Protein AF-K1U9D5-F1 (afdb_monomer_lite)

Organism: NCBI:txid408170

Secondary structure (DSSP, 8-state):
----SGGGSSS-----------PPPHHHHHHHHHHHHHHHHHHHHHHHHHHHHT-SS--HHHHHHHHHHHHHHHHHHHHHHHHTTS-HHHHHHTHHHHHHHS-HHHHHHHHT----HHHHHHHHHHHHHHHHHHHHHHHHHH--HHHHHHHHHHHHHHHHHHHHHHHHHHHHHTTT-TT--SHHHHHHHHHHHHTTS--SS---STTT-

Structure (mmCIF, N/CA/C/O backbone):
data_AF-K1U9D5-F1
#
_entry.id   AF-K1U9D5-F1
#
loop_
_atom_site.group_PDB
_atom_site.id
_atom_site.type_symbol
_atom_site.label_atom_id
_atom_site.label_alt_id
_atom_site.label_comp_id
_atom_site.label_asym_id
_atom_site.label_entity_id
_atom_site.label_seq_id
_atom_site.pdbx_PDB_ins_code
_atom_site.Cartn_x
_atom_site.Cartn_y
_atom_site.Cartn_z
_atom_site.occupancy
_atom_site.B_iso_or_equiv
_atom_site.auth_seq_id
_atom_site.auth_comp_id
_atom_site.auth_asym_id
_atom_site.auth_atom_id
_atom_site.pdbx_PDB_model_num
ATOM 1 N N . MET A 1 1 ? 9.292 -26.796 73.814 1.00 44.12 1 MET A N 1
ATOM 2 C CA . MET A 1 1 ? 7.839 -26.701 73.561 1.00 44.12 1 MET A CA 1
ATOM 3 C C . MET A 1 1 ? 7.437 -25.297 73.983 1.00 44.12 1 MET A C 1
ATOM 5 O O . MET A 1 1 ? 7.576 -25.001 75.151 1.00 44.12 1 MET A O 1
ATOM 9 N N . SER A 1 2 ? 7.087 -24.339 73.142 1.00 45.44 2 SER A N 1
ATOM 10 C CA . SER A 1 2 ? 6.979 -24.234 71.693 1.00 45.44 2 SER A CA 1
ATOM 11 C C . SER A 1 2 ? 7.084 -22.726 71.436 1.00 45.44 2 SER A C 1
ATOM 13 O O . SER A 1 2 ? 6.208 -22.011 71.898 1.00 45.44 2 SER A O 1
ATOM 15 N N . ALA A 1 3 ? 8.145 -22.251 70.771 1.00 46.38 3 ALA A N 1
ATOM 16 C CA . ALA A 1 3 ? 8.116 -20.937 70.133 1.00 46.38 3 ALA A CA 1
ATOM 17 C C . ALA A 1 3 ? 7.256 -21.130 68.878 1.00 46.38 3 ALA A C 1
ATOM 19 O O . ALA A 1 3 ? 7.668 -21.759 67.907 1.00 46.38 3 ALA A O 1
ATOM 20 N N . ASP A 1 4 ? 5.951 -20.967 69.022 1.00 40.47 4 ASP A N 1
ATOM 21 C CA . ASP A 1 4 ? 5.318 -19.690 68.736 1.00 40.47 4 ASP A CA 1
ATOM 22 C C . ASP A 1 4 ? 5.561 -19.330 67.276 1.00 40.47 4 ASP A C 1
ATOM 24 O O . ASP A 1 4 ? 6.608 -18.837 66.868 1.00 40.47 4 ASP A O 1
AT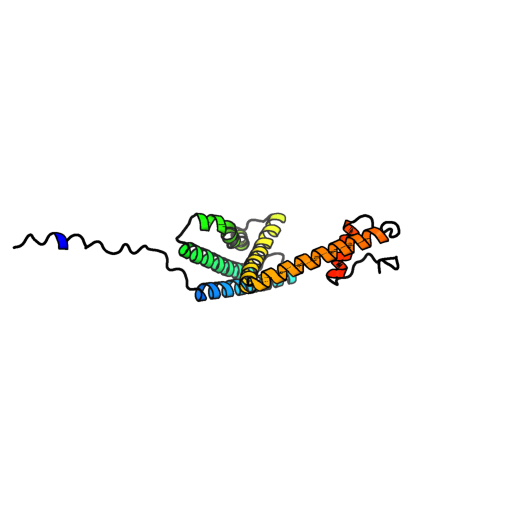OM 28 N N . SER A 1 5 ? 4.658 -19.774 66.406 1.00 48.50 5 SER A N 1
ATOM 29 C CA . SER A 1 5 ? 3.436 -19.008 66.087 1.00 48.50 5 SER A CA 1
ATOM 30 C C . SER A 1 5 ? 3.709 -17.743 65.256 1.00 48.50 5 SER A C 1
ATOM 32 O O . SER A 1 5 ? 2.815 -17.269 64.563 1.00 48.50 5 SER A O 1
ATOM 34 N N . VAL A 1 6 ? 4.967 -17.301 65.165 1.00 46.69 6 VAL A N 1
ATOM 35 C CA . VAL A 1 6 ? 5.415 -16.141 64.381 1.00 46.69 6 VAL A CA 1
ATOM 36 C C . VAL A 1 6 ? 5.656 -16.494 62.908 1.00 46.69 6 VAL A C 1
ATOM 38 O O . VAL A 1 6 ? 5.476 -15.658 62.027 1.00 46.69 6 VAL A O 1
ATOM 41 N N . SER A 1 7 ? 5.961 -17.754 62.586 1.00 41.38 7 SER A N 1
ATOM 42 C CA . SER A 1 7 ? 6.192 -18.174 61.194 1.00 41.38 7 SER A CA 1
ATOM 43 C C . SER A 1 7 ? 4.918 -18.289 60.344 1.00 41.38 7 SER A C 1
ATOM 45 O O . SER A 1 7 ? 5.009 -18.521 59.141 1.00 41.38 7 SER A O 1
ATOM 47 N N . ARG A 1 8 ? 3.726 -18.098 60.930 1.00 44.59 8 ARG A N 1
ATOM 48 C CA . ARG A 1 8 ? 2.439 -18.183 60.214 1.00 44.59 8 ARG A CA 1
ATOM 49 C C . ARG A 1 8 ? 1.866 -16.838 59.756 1.00 44.59 8 ARG A C 1
ATOM 51 O O . ARG A 1 8 ? 0.842 -16.849 59.084 1.00 44.59 8 ARG A O 1
ATOM 58 N N . PHE A 1 9 ? 2.500 -15.701 60.064 1.00 41.00 9 PHE A N 1
ATOM 59 C CA . PHE A 1 9 ? 1.889 -14.383 59.820 1.00 41.00 9 PHE A CA 1
ATOM 60 C C . PHE A 1 9 ? 2.456 -13.585 58.629 1.00 41.00 9 PHE A C 1
ATOM 62 O O . PHE A 1 9 ? 1.917 -12.538 58.296 1.00 41.00 9 PHE A O 1
ATOM 69 N N . VAL A 1 10 ? 3.497 -14.064 57.935 1.00 45.84 10 VAL A N 1
ATOM 70 C CA . VAL A 1 10 ? 4.109 -13.307 56.811 1.00 45.84 10 VAL A CA 1
ATOM 71 C C . VAL A 1 10 ? 3.871 -13.942 55.432 1.00 45.84 10 VAL A C 1
ATOM 73 O O . VAL A 1 10 ? 4.118 -13.318 54.408 1.00 45.84 10 VAL A O 1
ATOM 76 N N . ALA A 1 11 ? 3.259 -15.127 55.354 1.00 44.88 11 ALA A N 1
ATOM 77 C CA . ALA A 1 11 ? 2.842 -15.712 54.070 1.00 44.88 11 ALA A CA 1
ATOM 78 C C . ALA A 1 11 ? 1.462 -15.209 53.586 1.00 44.88 11 ALA A C 1
ATOM 80 O O . ALA A 1 11 ? 0.835 -15.817 52.723 1.00 44.88 11 ALA A O 1
ATOM 81 N N . GLY A 1 12 ? 0.988 -14.093 54.147 1.00 42.81 12 GLY A N 1
ATOM 82 C CA . GLY A 1 12 ? -0.129 -13.303 53.647 1.00 42.81 12 GLY A CA 1
ATOM 83 C C . GLY A 1 12 ? 0.384 -12.088 52.880 1.00 42.81 12 GLY A C 1
ATOM 84 O O . GLY A 1 12 ? 0.309 -10.970 53.368 1.00 42.81 12 GLY A O 1
ATOM 85 N N . SER A 1 13 ? 0.901 -12.299 51.674 1.00 41.06 13 SER A N 1
ATOM 86 C CA . SER A 1 13 ? 0.904 -11.257 50.646 1.00 41.06 13 SER A CA 1
ATOM 87 C C . SER A 1 13 ? 0.535 -11.918 49.332 1.00 41.06 13 SER A C 1
ATOM 89 O O . SER A 1 13 ? 1.368 -12.343 48.534 1.00 41.06 13 SER A O 1
ATOM 91 N N . SER A 1 14 ? -0.776 -12.135 49.234 1.00 42.12 14 SER A N 1
ATOM 92 C CA . SER A 1 14 ? -1.577 -11.988 48.027 1.00 42.12 14 SER A CA 1
ATOM 93 C C . SER A 1 14 ? -0.763 -11.720 46.770 1.00 42.12 14 SER A C 1
ATOM 95 O O . SER A 1 14 ? -0.219 -10.631 46.584 1.00 42.12 14 SER A O 1
ATOM 97 N N . ALA A 1 15 ? -0.756 -12.737 45.911 1.00 44.47 15 ALA A N 1
ATOM 98 C CA . ALA A 1 15 ? -0.606 -12.644 44.474 1.00 44.47 15 ALA A CA 1
ATOM 99 C C . ALA A 1 15 ? -0.788 -11.207 43.967 1.00 44.47 15 ALA A C 1
ATOM 101 O O . ALA A 1 15 ? -1.904 -10.699 43.859 1.00 44.47 15 ALA A O 1
ATOM 102 N N . SER A 1 16 ? 0.336 -10.576 43.630 1.00 40.09 16 SER A N 1
ATOM 103 C CA . SER A 1 16 ? 0.362 -9.538 42.615 1.00 40.09 16 SER A CA 1
ATOM 104 C C . SER A 1 16 ? -0.224 -10.178 41.360 1.00 40.09 16 SER A C 1
ATOM 106 O O . SER A 1 16 ? 0.455 -10.892 40.617 1.00 40.09 16 SER A O 1
ATOM 108 N N . ALA A 1 17 ? -1.536 -10.003 41.187 1.00 46.84 17 ALA A N 1
ATOM 109 C CA . ALA A 1 17 ? -2.197 -10.096 39.908 1.00 46.84 17 ALA A CA 1
ATOM 110 C C . ALA A 1 17 ? -1.499 -9.060 39.036 1.00 46.84 17 ALA A C 1
ATOM 112 O O . ALA A 1 17 ? -1.869 -7.889 38.990 1.00 46.84 17 ALA A O 1
ATOM 113 N N . SER A 1 18 ? -0.403 -9.495 38.423 1.00 47.00 18 SER A N 1
ATOM 114 C CA . SER A 1 18 ? 0.231 -8.790 37.337 1.00 47.00 18 SER A CA 1
ATOM 115 C C . SER A 1 18 ? -0.871 -8.582 36.310 1.00 47.00 18 SER A C 1
ATOM 117 O O . SER A 1 18 ? -1.328 -9.517 35.654 1.00 47.00 18 SER A O 1
ATOM 119 N N . GLY A 1 19 ? -1.395 -7.356 36.289 1.00 48.06 19 GLY A N 1
ATOM 120 C CA . GLY A 1 19 ? -2.464 -6.899 35.415 1.00 48.06 19 GLY A CA 1
ATOM 121 C C . GLY A 1 19 ? -1.957 -6.816 33.986 1.00 48.06 19 GLY A C 1
ATOM 122 O O . GLY A 1 19 ? -1.974 -5.754 33.373 1.00 48.06 19 GLY A O 1
ATOM 123 N N . TYR A 1 20 ? -1.447 -7.930 33.464 1.00 52.72 20 TYR A N 1
ATOM 124 C CA . TYR A 1 20 ? -1.204 -8.080 32.053 1.00 52.72 20 TYR A CA 1
ATOM 125 C C . TYR A 1 20 ? -2.577 -8.026 31.389 1.00 52.72 20 TYR A C 1
ATOM 127 O O . TYR A 1 20 ? -3.440 -8.848 31.715 1.00 52.72 20 TYR A O 1
ATOM 135 N N . PRO A 1 21 ? -2.820 -7.055 30.494 1.00 59.62 21 PRO A N 1
ATOM 136 C CA . PRO A 1 21 ? -4.070 -7.028 29.765 1.00 59.62 21 PRO A CA 1
ATOM 137 C C . PRO A 1 21 ? -4.236 -8.367 29.058 1.00 59.62 21 PRO A C 1
ATOM 139 O O . PRO A 1 21 ? -3.312 -8.870 28.411 1.00 59.62 21 PRO A O 1
ATOM 142 N N . LEU A 1 22 ? -5.414 -8.963 29.237 1.00 61.84 22 LEU A N 1
ATOM 143 C CA . LEU A 1 22 ? -5.790 -10.211 28.593 1.00 61.84 22 LEU A CA 1
ATOM 144 C C . LEU A 1 22 ? -5.575 -10.049 27.086 1.00 61.84 22 LEU A C 1
ATOM 146 O O . LEU A 1 22 ? -6.270 -9.274 26.426 1.00 61.84 22 LEU A O 1
ATOM 150 N N . ARG A 1 23 ? -4.577 -10.756 26.544 1.00 64.50 23 ARG A N 1
ATOM 151 C CA . ARG A 1 23 ? -4.309 -10.741 25.106 1.00 64.50 23 ARG A CA 1
ATOM 152 C C . ARG A 1 23 ? -5.550 -11.280 24.390 1.00 64.50 23 ARG A C 1
ATOM 154 O O . ARG A 1 23 ? -5.988 -12.385 24.718 1.00 64.50 23 ARG A O 1
ATOM 161 N N . PRO A 1 24 ? -6.117 -10.546 23.418 1.00 71.94 24 PRO A N 1
ATOM 162 C CA . PRO A 1 24 ? -7.271 -11.022 22.682 1.00 71.94 24 PRO A CA 1
ATOM 163 C C . PRO A 1 24 ? -6.942 -12.356 22.012 1.00 71.94 24 PRO A C 1
ATOM 165 O O . PRO A 1 24 ? -5.868 -12.518 21.426 1.00 71.94 24 PRO A O 1
ATOM 168 N N . GLY A 1 25 ? -7.860 -13.319 22.103 1.00 78.38 25 GLY A N 1
ATOM 169 C CA . GLY A 1 25 ? -7.650 -14.643 21.525 1.00 78.38 25 GLY A CA 1
ATOM 170 C C . GLY A 1 25 ? -7.402 -14.585 20.006 1.00 78.38 25 GLY A C 1
ATOM 171 O O . GLY A 1 25 ? -7.892 -13.676 19.329 1.00 78.38 25 GLY A O 1
ATOM 172 N N . PRO A 1 26 ? -6.700 -15.575 19.423 1.00 77.25 26 PRO A N 1
ATOM 173 C CA . PRO A 1 26 ? -6.354 -15.582 17.998 1.00 77.25 26 PRO A CA 1
ATOM 174 C C . PRO A 1 26 ? -7.583 -15.505 17.077 1.00 77.25 26 PRO A C 1
ATOM 176 O O . PRO A 1 26 ? -7.541 -14.829 16.052 1.00 77.25 26 PRO A O 1
ATOM 179 N N . ARG A 1 27 ? -8.710 -16.112 17.479 1.00 82.00 27 ARG A N 1
ATOM 180 C CA . ARG A 1 27 ? -9.990 -16.032 16.751 1.00 82.00 27 ARG A CA 1
ATOM 181 C C . ARG A 1 27 ? -10.554 -14.612 16.706 1.00 82.00 27 ARG A C 1
ATOM 183 O O . ARG A 1 27 ? -11.060 -14.179 15.680 1.00 82.00 27 ARG A O 1
ATOM 190 N N . PHE A 1 28 ? -10.433 -13.867 17.800 1.00 81.06 28 PHE A N 1
ATOM 191 C CA . PHE A 1 28 ? -10.926 -12.495 17.875 1.00 81.06 28 PHE A CA 1
ATOM 192 C C . PHE A 1 28 ? -10.112 -11.557 16.972 1.00 81.06 28 PHE A C 1
ATOM 194 O O . PHE A 1 28 ? -10.680 -10.750 16.240 1.00 81.06 28 PHE A O 1
ATOM 201 N N . LEU A 1 29 ? -8.786 -11.724 16.935 1.00 79.94 29 LEU A N 1
ATOM 202 C CA . LEU A 1 29 ? -7.920 -10.969 16.023 1.00 79.94 29 LEU A CA 1
ATOM 203 C C . LEU A 1 29 ? -8.205 -11.277 14.544 1.00 79.94 29 LEU A C 1
ATOM 205 O O . LEU A 1 29 ? -8.114 -10.374 13.711 1.00 79.94 29 LEU A O 1
ATOM 209 N N . GLN A 1 30 ? -8.568 -12.523 14.223 1.00 81.00 30 GLN A N 1
ATOM 210 C CA . GLN A 1 30 ? -9.005 -12.916 12.880 1.00 81.00 30 GLN A CA 1
ATOM 211 C C . GLN A 1 30 ? -10.335 -12.258 12.503 1.00 81.00 30 GLN A C 1
ATOM 213 O O . GLN A 1 30 ? -10.431 -11.680 11.425 1.00 81.00 30 GLN A O 1
ATOM 218 N N . ILE A 1 31 ? -11.330 -12.272 13.396 1.00 84.94 31 ILE A N 1
ATOM 219 C CA . ILE A 1 31 ? -12.637 -11.635 13.163 1.00 84.94 31 ILE A CA 1
ATOM 220 C C . ILE A 1 31 ? -12.479 -10.127 12.942 1.00 84.94 31 ILE A C 1
ATOM 222 O O . ILE A 1 31 ? -12.963 -9.606 11.940 1.00 84.94 31 ILE A O 1
ATOM 226 N N . LEU A 1 32 ? -11.744 -9.432 13.821 1.00 83.19 32 LEU A N 1
ATOM 227 C CA . LEU A 1 32 ? -11.423 -8.007 13.644 1.00 83.19 32 LEU A CA 1
ATOM 228 C C . LEU A 1 32 ? -10.730 -7.746 12.312 1.00 83.19 32 LEU A C 1
ATOM 230 O O . LEU A 1 32 ? -10.974 -6.750 11.637 1.00 83.19 32 LEU A O 1
ATOM 234 N N . GLY A 1 33 ? -9.854 -8.666 11.935 1.00 82.50 33 GLY A N 1
ATOM 235 C CA . GLY A 1 33 ? -9.260 -8.707 10.627 1.00 82.50 33 GLY A CA 1
ATOM 236 C C . GLY A 1 33 ? -10.290 -8.696 9.497 1.00 82.50 33 GLY A C 1
ATOM 237 O O . GLY A 1 33 ? -10.284 -7.776 8.682 1.00 82.50 33 GLY A O 1
ATOM 238 N N . VAL A 1 34 ? -11.139 -9.718 9.432 1.00 85.00 34 VAL A N 1
ATOM 239 C CA . VAL A 1 34 ? -12.147 -9.880 8.374 1.00 85.00 34 VAL A CA 1
ATOM 240 C C . VAL A 1 34 ? -13.059 -8.656 8.302 1.00 85.00 34 VAL A C 1
ATOM 242 O O . VAL A 1 34 ? -13.296 -8.138 7.213 1.00 85.00 34 VAL A O 1
ATOM 245 N N . ILE A 1 35 ? -13.488 -8.129 9.452 1.00 87.06 35 ILE A N 1
ATOM 246 C CA . ILE A 1 35 ? -14.303 -6.909 9.530 1.00 87.06 35 ILE A CA 1
ATOM 247 C C . ILE A 1 35 ? -13.591 -5.729 8.858 1.00 87.06 35 ILE A C 1
ATOM 249 O O . ILE A 1 35 ? -14.210 -5.012 8.078 1.00 87.06 35 ILE A O 1
ATOM 253 N N . LYS A 1 36 ? -12.288 -5.538 9.095 1.00 84.75 36 LYS A N 1
ATOM 254 C CA . LYS A 1 36 ? -11.518 -4.450 8.465 1.00 84.75 36 LYS A CA 1
ATOM 255 C C . LYS A 1 36 ? -11.394 -4.600 6.957 1.00 84.75 36 LYS A C 1
ATOM 257 O O . LYS A 1 36 ? -11.415 -3.600 6.247 1.00 84.75 36 LYS A O 1
ATOM 262 N N . VAL A 1 37 ? -11.270 -5.830 6.470 1.00 83.69 37 VAL A N 1
ATOM 263 C CA . VAL A 1 37 ? -11.208 -6.115 5.031 1.00 83.69 37 VAL A CA 1
ATOM 264 C C . VAL A 1 37 ? -12.543 -5.799 4.376 1.00 83.69 37 VAL A C 1
ATOM 266 O O . VAL A 1 37 ? -12.567 -5.090 3.376 1.00 83.69 37 VAL A O 1
ATOM 269 N N . LEU A 1 38 ? -13.648 -6.240 4.979 1.00 88.19 38 LEU A N 1
ATOM 270 C CA . LEU A 1 38 ? -14.994 -5.916 4.507 1.00 88.19 38 LEU A CA 1
ATOM 271 C C . LEU A 1 38 ? -15.254 -4.407 4.545 1.00 88.19 38 LEU A C 1
ATOM 273 O O . LEU A 1 38 ? -15.763 -3.854 3.577 1.00 88.19 38 LEU A O 1
ATOM 277 N N . ALA A 1 39 ? -14.844 -3.727 5.616 1.00 85.62 39 ALA A N 1
ATOM 278 C CA . ALA A 1 39 ? -14.967 -2.279 5.743 1.00 85.62 39 ALA A CA 1
ATOM 279 C C . ALA A 1 39 ? -14.122 -1.527 4.695 1.00 85.62 39 ALA A C 1
ATOM 281 O O . ALA A 1 39 ? -14.586 -0.546 4.117 1.00 85.62 39 ALA A O 1
ATOM 282 N N . GLY A 1 40 ? -12.903 -1.999 4.414 1.00 84.06 40 GLY A N 1
ATOM 283 C CA . GLY A 1 40 ? -12.041 -1.459 3.361 1.00 84.06 40 GLY A CA 1
ATOM 284 C C . GLY A 1 40 ? -12.602 -1.689 1.956 1.00 84.06 40 GLY A C 1
ATOM 285 O O . GLY A 1 40 ? -12.588 -0.772 1.140 1.00 84.06 40 GLY A O 1
ATOM 286 N N . LEU A 1 41 ? -13.150 -2.877 1.689 1.00 85.88 41 LEU A N 1
ATOM 287 C CA . LEU A 1 41 ? -13.798 -3.212 0.420 1.00 85.88 41 LEU A CA 1
ATOM 288 C C . LEU A 1 41 ? -15.057 -2.371 0.194 1.00 85.88 41 LEU A C 1
ATOM 290 O O . LEU A 1 41 ? -15.237 -1.814 -0.883 1.00 85.88 41 LEU A O 1
ATOM 294 N N . LEU A 1 42 ? -15.901 -2.238 1.217 1.00 87.12 42 LEU A N 1
ATOM 295 C CA . LEU A 1 42 ? -17.109 -1.419 1.166 1.00 87.12 42 LEU A CA 1
ATOM 296 C C . LEU A 1 42 ? -16.768 0.048 0.882 1.00 87.12 42 LEU A C 1
ATOM 298 O O . LEU A 1 42 ? -17.420 0.683 0.058 1.00 87.12 42 LEU A O 1
ATOM 302 N N . LEU A 1 43 ? -15.703 0.565 1.500 1.00 83.00 43 LEU A N 1
ATOM 303 C CA . LEU A 1 43 ? -15.199 1.906 1.216 1.00 83.00 43 LEU A CA 1
ATOM 304 C C . LEU A 1 43 ? -14.684 2.032 -0.226 1.00 83.00 43 LEU A C 1
ATOM 306 O O . LEU A 1 43 ? -14.936 3.049 -0.868 1.00 83.00 43 LEU A O 1
ATOM 310 N N . LEU A 1 44 ? -14.001 1.007 -0.747 1.00 83.12 44 LEU A N 1
ATOM 311 C CA . LEU A 1 44 ? -13.506 0.982 -2.126 1.00 83.12 44 LEU A CA 1
ATOM 312 C C . LEU A 1 44 ? -14.657 0.985 -3.143 1.00 83.12 44 LEU A C 1
ATOM 314 O O . LEU A 1 44 ? -14.600 1.699 -4.141 1.00 83.12 44 LEU A O 1
ATOM 318 N N . VAL A 1 45 ? -15.732 0.242 -2.882 1.00 84.56 45 VAL A N 1
ATOM 319 C CA . VAL A 1 45 ? -16.939 0.274 -3.722 1.00 84.56 45 VAL A CA 1
ATOM 320 C C . VAL A 1 45 ? -17.600 1.651 -3.659 1.00 84.56 45 VAL A C 1
ATOM 322 O O . VAL A 1 45 ? -17.943 2.210 -4.697 1.00 84.56 45 VAL A O 1
ATOM 325 N N . ALA A 1 46 ? -17.714 2.229 -2.461 1.00 81.88 46 ALA A N 1
ATOM 326 C CA . ALA A 1 46 ? -18.322 3.540 -2.268 1.00 81.88 46 ALA A CA 1
ATOM 327 C C . ALA A 1 46 ? -17.549 4.655 -2.996 1.00 81.88 46 ALA A C 1
ATOM 329 O O . ALA A 1 46 ? -18.161 5.453 -3.698 1.00 81.88 46 ALA A O 1
ATOM 330 N N . ILE A 1 47 ? -16.211 4.684 -2.904 1.00 78.62 47 ILE A N 1
ATOM 331 C CA . ILE A 1 47 ? -15.399 5.670 -3.641 1.00 78.62 47 ILE A CA 1
ATOM 332 C C . ILE A 1 47 ? -15.452 5.432 -5.155 1.00 78.62 47 ILE A C 1
ATOM 334 O O . ILE A 1 47 ? -15.500 6.394 -5.914 1.00 78.62 47 ILE A O 1
ATOM 338 N N . SER A 1 48 ? -15.497 4.171 -5.601 1.00 81.50 48 SER A N 1
ATOM 339 C CA . SER A 1 48 ? -15.627 3.849 -7.030 1.00 81.50 48 SER A CA 1
ATOM 340 C C . SER A 1 48 ? -16.943 4.383 -7.596 1.00 81.50 48 SER A C 1
ATOM 342 O O . SER A 1 48 ? -16.949 4.972 -8.673 1.00 81.50 48 SER A O 1
ATOM 344 N N . TRP A 1 49 ? -18.043 4.231 -6.850 1.00 82.38 49 TRP A N 1
ATOM 345 C CA . TRP A 1 49 ? -19.348 4.766 -7.233 1.00 82.38 49 TRP A CA 1
ATOM 346 C C . TRP A 1 49 ? -19.334 6.294 -7.340 1.00 82.38 49 TRP A C 1
ATOM 348 O O . TRP A 1 49 ? -19.785 6.831 -8.345 1.00 82.38 49 TRP A O 1
ATOM 358 N N . GLU A 1 50 ? -18.769 6.993 -6.352 1.00 78.38 50 GLU A N 1
ATOM 359 C CA . GLU A 1 50 ? -18.677 8.461 -6.358 1.00 78.38 50 GLU A CA 1
ATOM 360 C C . GLU A 1 50 ? -17.853 8.995 -7.537 1.00 78.38 50 GLU A C 1
ATOM 362 O O . GLU A 1 50 ? -18.266 9.945 -8.202 1.00 78.38 50 GLU A O 1
ATOM 367 N N . VAL A 1 51 ? -16.708 8.366 -7.828 1.00 76.00 51 VAL A N 1
ATOM 368 C CA . VAL A 1 51 ? -15.835 8.770 -8.942 1.00 76.00 51 VAL A CA 1
ATOM 369 C C . VAL A 1 51 ? -16.529 8.568 -10.292 1.00 76.00 51 VAL A C 1
ATOM 371 O O . VAL A 1 51 ? -16.432 9.433 -11.158 1.00 76.00 51 VAL A O 1
ATOM 374 N N . ILE A 1 52 ? -17.250 7.457 -10.474 1.00 78.19 52 ILE A N 1
ATOM 375 C CA . ILE A 1 52 ? -17.968 7.158 -11.725 1.00 78.19 52 ILE A CA 1
ATOM 376 C C . ILE A 1 52 ? -19.217 8.040 -11.877 1.00 78.19 52 ILE A C 1
ATOM 378 O O . ILE A 1 52 ? -19.539 8.458 -12.987 1.00 78.19 52 ILE A O 1
ATOM 382 N N . ALA A 1 53 ? -19.908 8.352 -10.779 1.00 74.75 53 ALA A N 1
ATOM 383 C CA . ALA A 1 53 ? -21.112 9.182 -10.780 1.00 74.75 53 ALA A CA 1
ATOM 384 C C . ALA A 1 53 ? -20.835 10.685 -11.002 1.00 74.75 53 ALA A C 1
ATOM 386 O O . ALA A 1 53 ? -21.779 11.448 -11.191 1.00 74.75 53 ALA A O 1
ATOM 387 N N . GLY A 1 54 ? -19.566 11.117 -11.010 1.00 60.44 54 GLY A N 1
ATOM 388 C CA . GLY A 1 54 ? -19.161 12.457 -11.452 1.00 60.44 54 GLY A CA 1
ATOM 389 C C . GLY A 1 54 ? -19.551 13.607 -10.515 1.00 60.44 54 GLY A C 1
ATOM 390 O O . GLY A 1 54 ? -19.663 14.747 -10.962 1.00 60.44 54 GLY A O 1
ATOM 391 N N . GLY A 1 55 ? -19.781 13.338 -9.227 1.00 58.28 55 GLY A N 1
ATOM 392 C CA . GLY A 1 55 ? -20.151 14.375 -8.261 1.00 58.28 55 GLY A CA 1
ATOM 393 C C . GLY A 1 55 ? -18.979 15.299 -7.909 1.00 58.28 55 GLY A C 1
ATOM 394 O O . GLY A 1 55 ? -17.954 14.839 -7.415 1.00 58.28 55 GLY A O 1
ATOM 395 N N . GLU A 1 56 ? -19.137 16.618 -8.085 1.00 56.38 56 GLU A N 1
ATOM 396 C CA .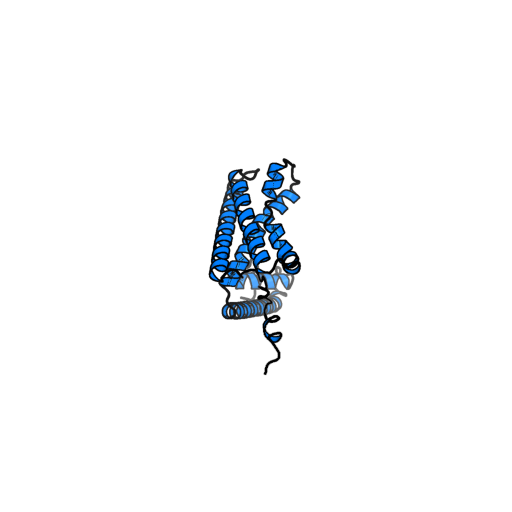 GLU A 1 56 ? -18.143 17.615 -7.635 1.00 56.38 56 GLU A CA 1
ATOM 397 C C . GLU A 1 56 ? -18.047 17.736 -6.099 1.00 56.38 56 GLU A C 1
ATOM 399 O O . GLU A 1 56 ? -17.124 18.359 -5.576 1.00 56.38 56 GLU A O 1
ATOM 404 N N . HIS A 1 57 ? -18.988 17.143 -5.359 1.00 60.41 57 HIS A N 1
ATOM 405 C CA . HIS A 1 57 ? -18.986 17.070 -3.899 1.00 60.41 57 HIS A CA 1
ATOM 406 C C . HIS A 1 57 ? -19.260 15.637 -3.448 1.00 60.41 57 HIS A C 1
ATOM 408 O O . HIS A 1 57 ? -20.236 15.031 -3.885 1.00 60.41 57 HIS A O 1
ATOM 414 N N . PHE A 1 58 ? -18.429 15.135 -2.528 1.00 65.62 58 PHE A N 1
ATOM 415 C CA . PHE A 1 58 ? -18.629 13.835 -1.888 1.00 65.62 58 PHE A CA 1
ATOM 416 C C . PHE A 1 58 ? -20.040 13.739 -1.304 1.00 65.62 58 PHE A C 1
ATOM 418 O O . PHE A 1 58 ? -20.448 14.584 -0.496 1.00 65.62 58 PHE A O 1
ATOM 425 N N . SER A 1 59 ? -20.787 12.709 -1.694 1.00 70.69 59 SER A N 1
ATOM 426 C CA . SER A 1 59 ? -22.164 12.552 -1.249 1.00 70.69 59 SER A CA 1
ATOM 427 C C . SER A 1 59 ? -22.258 12.347 0.274 1.00 70.69 59 SER A C 1
ATOM 429 O O . SER A 1 59 ? -21.394 11.746 0.924 1.00 70.69 59 SER A O 1
ATOM 431 N N . A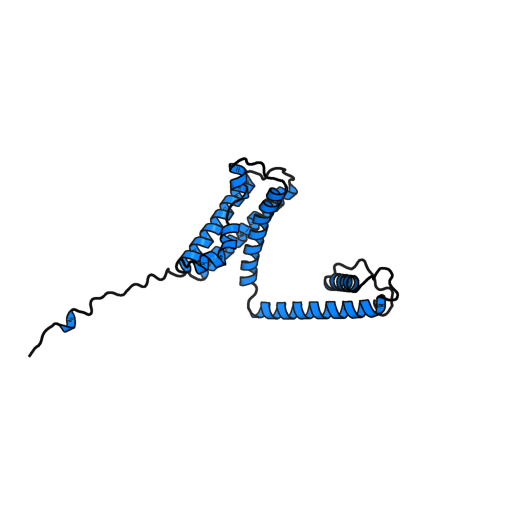RG A 1 60 ? -23.347 12.838 0.884 1.00 74.25 60 ARG A N 1
ATOM 432 C CA . ARG A 1 60 ? -23.641 12.605 2.311 1.00 74.25 60 ARG A CA 1
ATOM 433 C C . ARG A 1 60 ? -23.616 11.120 2.723 1.00 74.25 60 ARG A C 1
ATOM 435 O O . ARG A 1 60 ? -23.067 10.849 3.794 1.00 74.25 60 ARG A O 1
ATOM 442 N N . PRO A 1 61 ? -24.162 10.156 1.947 1.00 76.25 61 PRO A N 1
ATOM 443 C CA . PRO A 1 61 ? -24.066 8.746 2.320 1.00 76.25 61 PRO A CA 1
ATOM 444 C C . PRO A 1 61 ? -22.624 8.227 2.279 1.00 76.25 61 PRO A C 1
ATOM 446 O O . PRO A 1 61 ? -22.240 7.471 3.171 1.00 76.25 61 PRO A O 1
ATOM 449 N N . TYR A 1 62 ? -21.802 8.671 1.324 1.00 78.81 62 TYR A N 1
ATOM 450 C CA . TYR A 1 62 ? -20.383 8.313 1.277 1.00 78.81 62 TYR A CA 1
ATOM 451 C C . TYR A 1 62 ? -19.630 8.792 2.528 1.00 78.81 62 TYR A C 1
ATOM 453 O O . TYR A 1 62 ? -18.931 8.006 3.169 1.00 78.81 62 TYR A O 1
ATOM 461 N N . LEU A 1 63 ? -19.824 10.052 2.933 1.00 82.62 63 LEU A N 1
ATOM 462 C CA . LEU A 1 63 ? -19.198 10.611 4.139 1.00 82.62 63 LEU A CA 1
ATOM 463 C C . LEU A 1 63 ? -19.625 9.860 5.412 1.00 82.62 63 LEU A C 1
ATOM 465 O O . LEU A 1 63 ? -18.783 9.558 6.260 1.00 82.62 63 LEU A O 1
ATOM 469 N N . ALA A 1 64 ? -20.906 9.488 5.517 1.00 83.88 64 ALA A N 1
ATOM 470 C CA . ALA A 1 64 ? -21.424 8.704 6.638 1.00 83.88 64 ALA A CA 1
ATOM 471 C C . ALA A 1 64 ? -20.793 7.303 6.704 1.00 83.88 64 ALA A C 1
ATOM 473 O O . ALA A 1 64 ? -20.311 6.883 7.758 1.00 83.88 64 ALA A O 1
ATOM 474 N N . VAL A 1 65 ? -20.728 6.601 5.569 1.00 83.06 65 VAL A N 1
ATOM 475 C CA . VAL A 1 65 ? -20.052 5.302 5.455 1.00 83.06 65 VAL A CA 1
ATOM 476 C C . VAL A 1 65 ? -18.578 5.428 5.834 1.00 83.06 65 VAL A C 1
ATOM 478 O O . VAL A 1 65 ? -18.074 4.648 6.646 1.00 83.06 65 VAL A O 1
ATOM 481 N N . GLN A 1 66 ? -17.886 6.437 5.302 1.00 86.06 66 GLN A N 1
ATOM 482 C CA . GLN A 1 66 ? -16.484 6.682 5.605 1.00 86.06 66 GLN A CA 1
ATOM 483 C C . GLN A 1 66 ? -16.277 6.914 7.103 1.00 86.06 66 GLN A C 1
ATOM 485 O O . GLN A 1 66 ? -15.343 6.347 7.669 1.00 86.06 66 GLN A O 1
ATOM 490 N N . PHE A 1 67 ? -17.131 7.704 7.754 1.00 86.56 67 PHE A N 1
ATOM 491 C CA . PHE A 1 67 ? -17.065 7.965 9.191 1.00 86.56 67 PHE A CA 1
ATOM 492 C C . PHE A 1 67 ? -17.224 6.684 10.022 1.00 86.56 67 PHE A C 1
ATOM 494 O O . PHE A 1 67 ? -16.407 6.426 10.907 1.00 86.56 67 PHE A O 1
ATOM 501 N N . VAL A 1 68 ? -18.202 5.832 9.694 1.00 87.62 68 VAL A N 1
ATOM 502 C CA . VAL A 1 68 ? -18.403 4.542 10.380 1.00 87.62 68 VAL A CA 1
ATOM 503 C C . VAL A 1 68 ? -17.189 3.629 10.202 1.00 87.62 68 VAL A C 1
ATOM 505 O O . VAL A 1 68 ? -16.689 3.064 11.174 1.00 87.62 68 VAL A O 1
ATOM 508 N N . VAL A 1 69 ? -16.651 3.527 8.984 1.00 87.25 69 VAL A N 1
ATOM 509 C CA . VAL A 1 69 ? -15.438 2.738 8.716 1.00 87.25 69 VAL A CA 1
ATOM 510 C C . VAL A 1 69 ? -14.237 3.293 9.487 1.00 87.25 69 VAL A C 1
ATOM 512 O O . VAL A 1 69 ? -13.482 2.521 10.072 1.00 87.25 69 VAL A O 1
ATOM 515 N N . CYS A 1 70 ? -14.059 4.617 9.539 1.00 89.12 70 CYS A N 1
ATOM 516 C CA . CYS A 1 70 ? -13.014 5.255 10.350 1.00 89.12 70 CYS A CA 1
ATOM 517 C C . CYS A 1 70 ? -13.104 4.832 11.817 1.00 89.12 70 CYS A C 1
ATOM 519 O O . CYS A 1 70 ? -12.103 4.415 12.399 1.00 89.12 70 CYS A O 1
ATOM 521 N N . LEU A 1 71 ? -14.309 4.895 12.389 1.00 89.12 71 LEU A N 1
ATOM 522 C CA . LEU A 1 71 ? -14.556 4.530 13.778 1.00 89.12 71 LEU A CA 1
ATOM 523 C C . LEU A 1 71 ? -14.197 3.063 14.046 1.00 89.12 71 LEU A C 1
ATOM 525 O O . LEU A 1 71 ? -13.533 2.776 15.036 1.00 89.12 71 LEU A O 1
ATOM 529 N N . LEU A 1 72 ? -14.538 2.144 13.135 1.00 87.62 72 LEU A N 1
ATOM 530 C CA . LEU A 1 72 ? -14.154 0.731 13.249 1.00 87.62 72 LEU A CA 1
ATOM 531 C C . LEU A 1 72 ? -12.629 0.533 13.278 1.00 87.62 72 LEU A C 1
ATOM 533 O O . LEU A 1 72 ? -12.120 -0.220 14.110 1.00 87.62 72 LEU A O 1
ATOM 537 N N . PHE A 1 73 ? -11.887 1.218 12.400 1.00 87.56 73 PHE A N 1
ATOM 538 C CA . PHE A 1 73 ? -10.418 1.159 12.382 1.00 87.56 73 PHE A CA 1
ATOM 539 C C . PHE A 1 73 ? -9.807 1.756 13.655 1.00 87.56 73 PHE A C 1
ATOM 541 O O . PHE A 1 73 ? -8.856 1.194 14.203 1.00 87.56 73 PHE A O 1
ATOM 548 N N . LEU A 1 74 ? -10.374 2.859 14.144 1.00 88.81 74 LEU A N 1
ATOM 549 C CA . LEU A 1 74 ? -9.957 3.514 15.377 1.00 88.81 74 LEU A CA 1
ATOM 550 C C . LEU A 1 74 ? -10.193 2.606 16.599 1.00 88.81 74 LEU A C 1
ATOM 552 O O . LEU A 1 74 ? -9.296 2.430 17.422 1.00 88.81 74 LEU A O 1
ATOM 556 N N . CYS A 1 75 ? -11.357 1.958 16.693 1.00 88.50 75 CYS A N 1
ATOM 557 C CA . CY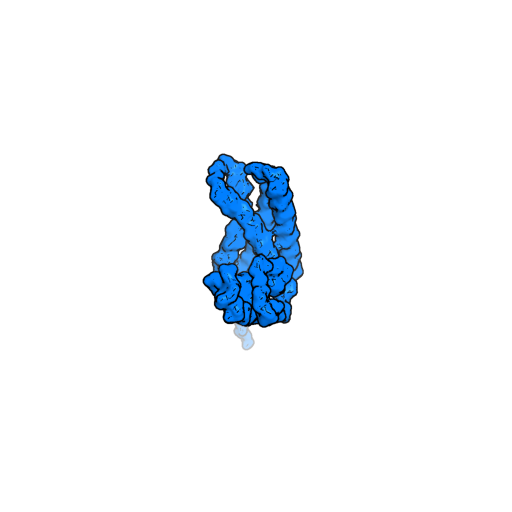S A 1 75 ? -11.646 0.980 17.740 1.00 88.50 75 CYS A CA 1
ATOM 558 C C . CYS A 1 75 ? -10.663 -0.202 17.706 1.00 88.50 75 CYS A C 1
ATOM 560 O O . CYS A 1 75 ? -10.142 -0.586 18.752 1.00 88.50 75 CYS A O 1
ATOM 562 N N . ASP A 1 76 ? -10.346 -0.749 16.526 1.00 86.00 76 ASP A N 1
ATOM 563 C CA . ASP A 1 76 ? -9.335 -1.813 16.395 1.00 86.00 76 ASP A CA 1
ATOM 564 C C . ASP A 1 76 ? -7.942 -1.352 16.857 1.00 86.00 76 ASP A C 1
ATOM 566 O O . ASP A 1 76 ? -7.239 -2.127 17.510 1.00 86.00 76 ASP A O 1
ATOM 570 N N . PHE A 1 77 ? -7.554 -0.097 16.592 1.00 86.69 77 PHE A N 1
ATOM 571 C CA . PHE A 1 77 ? -6.304 0.464 17.110 1.00 86.69 77 PHE A CA 1
ATOM 572 C C . PHE A 1 77 ? -6.274 0.446 18.640 1.00 86.69 77 PHE A C 1
ATOM 574 O O . PHE A 1 77 ? -5.316 -0.065 19.221 1.00 86.69 77 PHE A O 1
ATOM 581 N N . PHE A 1 78 ? -7.326 0.945 19.296 1.00 88.19 78 PHE A N 1
ATOM 582 C CA . PHE A 1 78 ? -7.399 0.981 20.759 1.00 88.19 78 PHE A CA 1
ATOM 583 C C . PHE A 1 78 ? -7.415 -0.416 21.379 1.00 88.19 78 PHE A C 1
ATOM 585 O O . PHE A 1 78 ? -6.714 -0.658 22.359 1.00 88.19 78 PHE A O 1
ATOM 592 N N . VAL A 1 79 ? -8.138 -1.363 20.777 1.00 86.44 79 VAL A N 1
ATOM 593 C CA . VAL A 1 79 ? -8.156 -2.763 21.224 1.00 86.44 79 VAL A CA 1
ATOM 594 C C . VAL A 1 79 ? -6.760 -3.386 21.145 1.00 86.44 79 VAL A C 1
ATOM 596 O O . VAL A 1 79 ? -6.319 -4.050 22.084 1.00 86.44 79 VAL A O 1
ATOM 599 N N . ARG A 1 80 ? -6.026 -3.148 20.051 1.00 83.44 80 ARG A N 1
ATOM 600 C CA . ARG A 1 80 ? -4.649 -3.643 19.888 1.00 83.44 80 ARG A CA 1
ATOM 601 C C . ARG A 1 80 ? -3.660 -2.939 20.811 1.00 83.44 80 ARG A C 1
ATOM 603 O O . ARG A 1 80 ? -2.733 -3.581 21.292 1.00 83.44 80 ARG A O 1
ATOM 610 N N . TRP A 1 81 ? -3.860 -1.652 21.074 1.00 85.88 81 TRP A N 1
ATOM 611 C CA . TRP A 1 81 ? -3.010 -0.890 21.981 1.00 85.88 81 TRP A CA 1
ATOM 612 C C . TRP A 1 81 ? -3.193 -1.330 23.438 1.00 85.88 81 TRP A C 1
ATOM 614 O O . TRP A 1 81 ? -2.206 -1.548 24.143 1.00 85.88 81 TRP A O 1
ATOM 624 N N . GLY A 1 82 ? -4.438 -1.566 23.860 1.00 84.56 82 GLY A N 1
ATOM 625 C CA . GLY A 1 82 ? -4.750 -2.146 25.164 1.00 84.56 82 GLY A CA 1
ATOM 626 C C . GLY A 1 82 ? -4.173 -3.554 25.322 1.00 84.56 82 GLY A C 1
ATOM 627 O O . GLY A 1 82 ? -3.581 -3.859 26.352 1.00 84.56 82 GLY A O 1
ATOM 628 N N . ALA A 1 83 ? -4.244 -4.386 24.278 1.00 82.44 83 ALA A N 1
ATOM 629 C CA . ALA A 1 83 ? -3.649 -5.726 24.268 1.00 82.44 83 ALA A CA 1
ATOM 630 C C . ALA A 1 83 ? -2.114 -5.739 24.421 1.00 82.44 83 ALA A C 1
ATOM 632 O O . ALA A 1 83 ? -1.555 -6.726 24.900 1.00 82.44 83 ALA A O 1
ATOM 633 N N . ASP A 1 84 ? -1.434 -4.665 24.008 1.00 81.62 84 ASP A N 1
ATOM 634 C CA . ASP A 1 84 ? 0.021 -4.501 24.125 1.00 81.62 84 ASP A CA 1
ATOM 635 C C . ASP A 1 84 ? 0.452 -3.866 25.463 1.00 81.62 84 ASP A C 1
ATOM 637 O O . ASP A 1 84 ? 1.636 -3.617 25.675 1.00 81.62 84 ASP A O 1
ATOM 641 N N . GLY A 1 85 ? -0.480 -3.593 26.384 1.00 81.62 85 GLY A N 1
ATOM 642 C CA . GLY A 1 85 ? -0.142 -2.973 27.670 1.00 81.62 85 GLY A CA 1
ATOM 643 C C . GLY A 1 85 ? 0.009 -1.461 27.616 1.00 81.62 85 GLY A C 1
ATOM 644 O O . GLY A 1 85 ? 0.792 -0.917 28.387 1.00 81.62 85 GLY A O 1
ATOM 645 N N . TRP A 1 86 ? -0.713 -0.780 26.717 1.00 80.94 86 TRP A N 1
ATOM 646 C CA . TRP A 1 86 ? -0.695 0.686 26.600 1.00 80.94 86 TRP A CA 1
ATOM 647 C C . TRP A 1 86 ? 0.706 1.259 26.348 1.00 80.94 86 TRP A C 1
ATOM 649 O O . TRP A 1 86 ? 1.025 2.384 26.730 1.00 80.94 86 TRP A O 1
ATOM 659 N N . SER A 1 87 ? 1.569 0.488 25.682 1.00 85.00 87 SER A N 1
ATOM 660 C CA . SER A 1 87 ? 2.954 0.890 25.478 1.00 85.00 87 SER A CA 1
ATOM 661 C C . SER A 1 87 ? 3.040 2.112 24.553 1.00 85.00 87 SER A C 1
ATOM 663 O O . SER A 1 87 ? 2.437 2.160 23.475 1.00 85.00 87 SER A O 1
ATOM 665 N N . LEU A 1 88 ? 3.825 3.119 24.946 1.00 86.00 88 LEU A N 1
ATOM 666 C CA . LEU A 1 88 ? 4.067 4.296 24.102 1.00 86.00 88 LEU A CA 1
ATOM 667 C C . LEU A 1 88 ? 4.806 3.907 22.809 1.00 86.00 88 LEU A C 1
ATOM 669 O O . LEU A 1 88 ? 4.614 4.502 21.753 1.00 86.00 88 LEU A O 1
ATOM 673 N N . ARG A 1 89 ? 5.619 2.845 22.872 1.00 85.31 89 ARG A N 1
ATOM 674 C CA . ARG A 1 89 ? 6.317 2.269 21.717 1.00 85.31 89 ARG A CA 1
ATOM 675 C C . ARG A 1 89 ? 5.337 1.750 20.662 1.00 85.31 89 ARG A C 1
ATOM 677 O O . ARG A 1 89 ? 5.570 1.952 19.470 1.00 85.31 89 ARG A O 1
ATOM 684 N N . PHE A 1 90 ? 4.245 1.109 21.080 1.00 86.25 90 PHE A N 1
ATOM 685 C CA . PHE A 1 90 ? 3.189 0.675 20.168 1.00 86.25 90 PHE A CA 1
ATOM 686 C C . PHE A 1 90 ? 2.502 1.861 19.501 1.00 86.25 90 PHE A C 1
ATOM 688 O O . PHE A 1 90 ? 2.267 1.814 18.294 1.00 86.25 90 PHE A O 1
ATOM 695 N N . PHE A 1 91 ? 2.230 2.926 20.257 1.00 88.69 91 PHE A N 1
ATOM 696 C CA . PHE A 1 91 ? 1.606 4.136 19.730 1.00 88.69 91 PHE A CA 1
ATOM 697 C C . PHE A 1 91 ? 2.435 4.758 18.597 1.00 88.69 91 PHE A C 1
ATOM 699 O O . PHE A 1 91 ? 1.931 4.912 17.488 1.00 88.69 91 PHE A O 1
ATOM 706 N N . TRP A 1 92 ? 3.729 5.013 18.823 1.00 88.06 92 TRP A N 1
ATOM 707 C CA . TRP A 1 92 ? 4.612 5.604 17.807 1.00 88.06 92 TRP A CA 1
ATOM 708 C C . TRP A 1 92 ? 4.806 4.708 16.581 1.00 88.06 92 TRP A C 1
ATOM 710 O O . TRP A 1 92 ? 4.806 5.196 15.453 1.00 88.06 92 TRP A O 1
ATOM 720 N N . ARG A 1 93 ? 4.904 3.387 16.771 1.00 85.62 93 ARG A N 1
ATOM 721 C CA . ARG A 1 93 ? 5.030 2.440 15.652 1.00 85.62 93 ARG A CA 1
ATOM 722 C C . ARG A 1 93 ? 3.775 2.388 14.778 1.00 85.62 93 ARG A C 1
ATOM 724 O O . ARG A 1 93 ? 3.879 2.162 13.578 1.00 85.62 93 ARG A O 1
ATOM 731 N N . ASN A 1 94 ? 2.599 2.583 15.372 1.00 86.44 94 ASN A N 1
ATOM 732 C CA . ASN A 1 94 ? 1.313 2.518 14.680 1.00 86.44 94 ASN A CA 1
ATOM 733 C C . ASN A 1 94 ? 0.703 3.912 14.431 1.00 86.44 94 ASN A C 1
ATOM 735 O O . ASN A 1 94 ? -0.474 4.009 14.084 1.00 86.44 94 ASN A O 1
ATOM 739 N N . LEU A 1 95 ? 1.492 4.985 14.560 1.00 87.19 95 LEU A N 1
ATOM 740 C CA . LEU A 1 95 ? 1.027 6.364 14.389 1.00 87.19 95 LEU A CA 1
ATOM 741 C C . LEU A 1 95 ? 0.413 6.594 13.002 1.00 87.19 95 LEU A C 1
ATOM 743 O O . LEU A 1 95 ? -0.635 7.220 12.891 1.00 87.19 95 LEU A O 1
ATOM 747 N N . PHE A 1 96 ? 1.007 6.022 11.951 1.00 86.38 96 PHE A N 1
ATOM 748 C CA . PHE A 1 96 ? 0.453 6.085 10.595 1.00 86.38 96 PHE A CA 1
ATOM 749 C C . PHE A 1 96 ? -0.931 5.434 10.488 1.00 86.38 96 PHE A C 1
ATOM 751 O O . PHE A 1 96 ? -1.799 5.957 9.796 1.00 86.38 96 PHE A O 1
ATOM 758 N N . TYR A 1 97 ? -1.163 4.321 11.189 1.00 85.94 97 TYR A N 1
ATOM 759 C CA . TYR A 1 97 ? -2.469 3.658 11.209 1.00 85.94 97 TYR A CA 1
ATOM 760 C C . TYR A 1 97 ? -3.514 4.518 11.922 1.00 85.94 97 TYR A C 1
ATOM 762 O O . TYR A 1 97 ? -4.633 4.662 11.433 1.00 85.94 97 TYR A O 1
ATOM 770 N N . LEU A 1 98 ? -3.132 5.132 13.046 1.00 88.19 98 LEU A N 1
ATOM 771 C CA . LEU A 1 98 ? -3.984 6.071 13.767 1.00 88.19 98 LEU A CA 1
ATOM 772 C C . LEU A 1 98 ? -4.346 7.266 12.879 1.00 88.19 98 LEU A C 1
ATOM 774 O O . LEU A 1 98 ? -5.524 7.577 12.734 1.00 88.19 98 LEU A O 1
ATOM 778 N N . LEU A 1 99 ? -3.355 7.872 12.222 1.00 87.75 99 LEU A N 1
ATOM 779 C CA . LEU A 1 99 ? -3.550 8.997 11.309 1.00 87.75 99 LEU A CA 1
ATOM 780 C C . LEU A 1 99 ? -4.509 8.616 10.172 1.00 87.75 99 LEU A C 1
ATOM 782 O O . LEU A 1 99 ? -5.499 9.295 9.928 1.00 87.75 99 LEU A O 1
ATOM 786 N N . LEU A 1 100 ? -4.291 7.459 9.544 1.00 86.25 100 LEU A N 1
ATOM 787 C CA . LEU A 1 100 ? -5.147 6.956 8.469 1.00 86.25 100 LEU A CA 1
ATOM 788 C C . LEU A 1 100 ? -6.552 6.563 8.932 1.00 86.25 100 LEU A C 1
ATOM 790 O O . LEU A 1 100 ? -7.448 6.477 8.092 1.00 86.25 100 LEU A O 1
ATOM 794 N N . SER A 1 101 ? -6.779 6.335 10.227 1.00 85.31 101 SER A N 1
ATOM 795 C CA . SER A 1 101 ? -8.111 6.070 10.780 1.00 85.31 101 SER A CA 1
ATOM 796 C C . SER A 1 101 ? -8.957 7.335 10.968 1.00 85.31 101 SER A C 1
ATOM 798 O O . SER A 1 101 ? -10.171 7.222 11.092 1.00 85.31 101 SER A O 1
ATOM 800 N N . VAL A 1 102 ? -8.370 8.536 10.921 1.00 86.50 102 VAL A N 1
ATOM 801 C CA . VAL A 1 102 ? -9.104 9.796 11.123 1.00 86.50 102 VAL A CA 1
ATOM 802 C C . VAL A 1 102 ? -9.965 10.139 9.889 1.00 86.50 102 VAL A C 1
ATOM 804 O O . VAL A 1 102 ? -9.468 10.119 8.758 1.00 86.50 102 VAL A O 1
ATOM 807 N N . PRO A 1 103 ? -11.262 10.474 10.057 1.00 84.62 103 PRO A N 1
ATOM 808 C CA . PRO A 1 103 ? -12.159 10.851 8.961 1.00 84.62 103 PRO A CA 1
ATOM 809 C C . PRO A 1 103 ? -11.930 12.302 8.492 1.00 84.62 103 PRO A C 1
ATOM 811 O O . PRO A 1 103 ? -12.802 13.153 8.658 1.00 84.62 103 PRO A O 1
ATOM 814 N N . TYR A 1 104 ? -10.778 12.608 7.882 1.00 82.25 104 TYR A N 1
ATOM 815 C CA . TYR A 1 104 ? -10.442 13.980 7.455 1.00 82.25 104 TYR A CA 1
ATOM 816 C C . TYR A 1 104 ? -11.474 14.607 6.510 1.00 82.25 104 TYR A C 1
ATOM 818 O O . TYR A 1 104 ? -11.843 15.761 6.701 1.00 82.25 104 TYR A O 1
ATOM 826 N N . LEU A 1 105 ? -11.981 13.843 5.534 1.00 78.56 105 LEU A N 1
ATOM 827 C CA . LEU A 1 105 ? -13.013 14.326 4.605 1.00 78.56 105 LEU A CA 1
ATOM 828 C C . LEU A 1 105 ? -14.312 14.699 5.337 1.00 78.56 105 LEU A C 1
ATOM 830 O O . LEU A 1 105 ? -14.922 15.715 5.019 1.00 78.56 105 LEU A O 1
ATOM 834 N N . ASN A 1 106 ? -14.689 13.939 6.370 1.00 83.38 106 ASN A N 1
ATOM 835 C CA . ASN A 1 106 ? -15.862 14.251 7.187 1.00 83.38 106 ASN A CA 1
ATOM 836 C C . ASN A 1 106 ? -15.647 15.534 8.006 1.00 83.38 106 ASN A C 1
ATOM 838 O O . ASN A 1 106 ? -16.527 16.389 8.037 1.00 83.38 106 ASN A O 1
ATOM 842 N N . ILE A 1 107 ? -14.464 15.709 8.608 1.00 82.31 107 ILE A N 1
ATOM 843 C CA . ILE A 1 107 ? -14.120 16.911 9.390 1.00 82.31 107 ILE A CA 1
ATOM 844 C C . ILE A 1 107 ? -14.147 18.165 8.509 1.00 82.31 107 ILE A C 1
ATOM 846 O O . ILE A 1 107 ? -14.742 19.166 8.896 1.00 82.31 107 ILE A O 1
ATOM 850 N N . VAL A 1 108 ? -13.553 18.100 7.314 1.00 79.69 108 VAL A N 1
ATOM 851 C CA . VAL A 1 108 ? -13.554 19.215 6.353 1.00 79.69 108 VAL A CA 1
ATOM 852 C C . VAL A 1 108 ? -14.968 19.533 5.866 1.00 79.69 108 VAL A C 1
ATOM 854 O O . VAL A 1 108 ? -15.338 20.700 5.774 1.00 79.69 108 VAL A O 1
ATOM 857 N N . SER A 1 109 ? -15.785 18.508 5.604 1.00 76.25 109 SER A N 1
ATOM 858 C CA . SER A 1 109 ? -17.179 18.717 5.195 1.00 76.25 109 SER A CA 1
ATOM 859 C C . SER A 1 109 ? -18.009 19.426 6.272 1.00 76.25 109 SER A C 1
ATOM 861 O O . SER A 1 109 ? -18.890 20.215 5.946 1.00 76.25 109 SER A O 1
ATOM 863 N N . TRP A 1 110 ? -17.717 19.175 7.553 1.00 76.00 110 TRP A N 1
ATOM 864 C CA . TRP A 1 110 ? -18.409 19.798 8.683 1.00 76.00 110 TRP A CA 1
ATOM 865 C C . TRP A 1 110 ? -17.886 21.195 9.007 1.00 76.00 110 TRP A C 1
ATOM 867 O O . TRP A 1 110 ? -18.656 22.034 9.464 1.00 76.00 110 TRP A O 1
ATOM 877 N N . SER A 1 111 ? -16.598 21.461 8.774 1.00 74.19 111 SER A N 1
ATOM 878 C CA . SER A 1 111 ? -16.011 22.781 9.014 1.00 74.19 111 SER A CA 1
ATOM 879 C C . SER A 1 111 ? -16.352 23.802 7.926 1.00 74.19 111 SER A C 1
ATOM 881 O O . SER A 1 111 ? -16.111 24.989 8.124 1.00 74.19 111 SER A O 1
ATOM 883 N N . GLY A 1 112 ? -16.901 23.365 6.784 1.00 67.12 112 GLY A N 1
ATOM 884 C CA . GLY A 1 112 ? -17.282 24.245 5.674 1.00 67.12 112 GLY A CA 1
ATOM 885 C C . GLY A 1 112 ? -16.097 24.965 5.022 1.00 67.12 112 GLY A C 1
ATOM 886 O O . GLY A 1 112 ? -16.292 25.909 4.260 1.00 67.12 112 GLY A O 1
ATOM 887 N N . VAL A 1 113 ? -14.864 24.545 5.327 1.00 73.56 113 VAL A N 1
ATOM 888 C CA . VAL A 1 113 ? -13.646 25.157 4.792 1.00 73.56 113 VAL A CA 1
ATOM 889 C C . VAL A 1 113 ? -13.513 24.781 3.322 1.00 73.56 113 VAL A C 1
ATOM 891 O O . VAL A 1 113 ? -13.454 23.601 2.972 1.00 73.56 113 VAL A O 1
ATOM 894 N N . THR A 1 114 ? -13.421 25.788 2.454 1.00 65.62 114 THR A N 1
ATOM 895 C CA . THR A 1 114 ? -13.131 25.588 1.035 1.00 65.62 114 THR A CA 1
ATOM 896 C C . THR A 1 114 ? -11.703 25.078 0.889 1.00 65.62 114 THR A C 1
ATOM 898 O O . THR A 1 114 ? -10.716 25.776 1.126 1.00 65.62 114 THR A O 1
ATOM 901 N N . LEU A 1 115 ? -11.581 23.799 0.556 1.00 64.31 115 LEU A N 1
ATOM 902 C CA . LEU A 1 115 ? -10.287 23.155 0.449 1.00 64.31 115 LEU A CA 1
ATOM 903 C C . LEU A 1 115 ? -9.626 23.531 -0.881 1.00 64.31 115 LEU A C 1
ATOM 905 O O . LEU A 1 115 ? -10.237 23.426 -1.944 1.00 64.31 115 LEU A O 1
ATOM 909 N N . SER A 1 116 ? -8.353 23.929 -0.834 1.00 74.69 116 SER A N 1
ATOM 910 C CA . SER A 1 116 ? -7.554 24.078 -2.053 1.00 74.69 116 SER A CA 1
ATOM 911 C C . SER A 1 116 ? -7.543 22.758 -2.835 1.00 74.69 116 SER A C 1
ATOM 913 O O . SER A 1 116 ? -7.466 21.678 -2.242 1.00 74.69 116 SER A O 1
ATOM 915 N N . ARG A 1 117 ? -7.593 22.831 -4.172 1.00 68.44 117 ARG A N 1
ATOM 916 C CA . ARG A 1 117 ? -7.712 21.668 -5.073 1.00 68.44 117 ARG A CA 1
ATOM 917 C C . ARG A 1 117 ? -6.649 20.590 -4.800 1.00 68.44 117 ARG A C 1
ATOM 919 O O . ARG A 1 117 ? -6.957 19.403 -4.835 1.00 68.44 117 ARG A O 1
ATOM 926 N N . GLY A 1 118 ? -5.427 20.997 -4.442 1.00 73.12 118 GLY A N 1
ATOM 927 C CA . GLY A 1 118 ? -4.352 20.072 -4.059 1.00 73.12 118 GLY A CA 1
ATOM 928 C C . GLY A 1 118 ? -4.611 19.341 -2.736 1.00 73.12 118 GLY A C 1
ATOM 929 O O . GLY A 1 118 ? -4.395 18.137 -2.639 1.00 73.12 118 GLY A O 1
ATOM 930 N N . ALA A 1 119 ? -5.142 20.033 -1.726 1.00 75.25 119 ALA A N 1
ATOM 931 C CA . ALA A 1 119 ? -5.487 19.417 -0.446 1.00 75.25 119 ALA A CA 1
ATOM 932 C C . ALA A 1 119 ? -6.682 18.455 -0.578 1.00 75.25 119 ALA A C 1
ATOM 934 O O . ALA A 1 119 ? -6.678 17.395 0.045 1.00 75.25 119 ALA A O 1
ATOM 935 N N . ALA A 1 120 ? -7.657 18.762 -1.441 1.00 72.50 120 ALA A N 1
ATOM 936 C CA . ALA A 1 120 ? -8.768 17.855 -1.743 1.00 72.50 120 ALA A CA 1
ATOM 937 C C . ALA A 1 120 ? -8.290 16.547 -2.386 1.00 72.50 120 ALA A C 1
ATOM 939 O O . ALA A 1 120 ? -8.709 15.470 -1.961 1.00 72.50 120 ALA A O 1
ATOM 940 N N . MET A 1 121 ? -7.348 16.625 -3.334 1.00 74.12 121 MET A N 1
ATOM 941 C CA . MET A 1 121 ? -6.717 15.436 -3.916 1.00 74.12 121 MET A CA 1
ATOM 942 C C . MET A 1 121 ? -5.968 14.610 -2.865 1.00 74.12 121 MET A C 1
ATOM 944 O O . MET A 1 121 ? -6.162 13.399 -2.790 1.00 74.12 121 MET A O 1
ATOM 948 N N . LEU A 1 122 ? -5.163 15.249 -2.009 1.00 80.81 122 LEU A N 1
ATOM 949 C CA . LEU A 1 122 ? -4.418 14.550 -0.956 1.00 80.81 122 LEU A CA 1
ATOM 950 C C . LEU A 1 122 ? -5.341 13.850 0.049 1.00 80.81 122 LEU A C 1
ATOM 952 O O . LEU A 1 122 ? -5.091 12.705 0.422 1.00 80.81 122 LEU A O 1
ATOM 956 N N . LEU A 1 123 ? -6.433 14.497 0.462 1.00 79.06 123 LEU A N 1
ATOM 957 C CA . LEU A 1 123 ? -7.408 13.870 1.355 1.00 79.06 123 LEU A CA 1
ATOM 958 C C . LEU A 1 123 ? -8.196 12.746 0.670 1.00 79.06 123 LEU A C 1
ATOM 960 O O . LEU A 1 123 ? -8.554 11.778 1.338 1.00 79.06 123 LEU A O 1
ATOM 964 N N . GLY A 1 124 ? -8.409 12.824 -0.646 1.00 77.12 124 GLY A N 1
ATOM 965 C CA . GLY A 1 124 ? -8.971 11.737 -1.455 1.00 77.12 124 GLY A CA 1
ATOM 966 C C . GLY A 1 124 ? -8.075 10.493 -1.537 1.00 77.12 124 GLY A C 1
ATOM 967 O O . GLY A 1 124 ? -8.580 9.386 -1.717 1.00 77.12 124 GLY A O 1
ATOM 968 N N . LEU A 1 125 ? -6.761 10.633 -1.322 1.00 81.12 125 LEU A N 1
ATOM 969 C CA . LEU A 1 125 ? -5.831 9.498 -1.248 1.00 81.12 125 LEU A CA 1
ATOM 970 C C . LEU A 1 125 ? -5.902 8.753 0.093 1.00 81.12 125 LEU A C 1
ATOM 972 O O . LEU A 1 125 ? -5.591 7.564 0.151 1.00 81.12 125 LEU A O 1
ATOM 976 N N . VAL A 1 126 ? -6.322 9.408 1.179 1.00 85.31 126 VAL A N 1
ATOM 977 C CA . VAL A 1 126 ? -6.360 8.794 2.521 1.00 85.31 126 VAL A CA 1
ATOM 978 C C . VAL A 1 126 ? -7.252 7.538 2.578 1.00 85.31 126 VAL A C 1
ATOM 980 O O . VAL A 1 126 ? -6.791 6.512 3.090 1.00 85.31 126 VAL A O 1
ATOM 983 N N . PRO A 1 127 ? -8.489 7.542 2.041 1.00 80.62 127 PRO A N 1
ATOM 984 C CA . PRO A 1 127 ? -9.310 6.335 1.961 1.00 80.62 127 PRO A CA 1
ATOM 985 C C . PRO A 1 127 ? -8.650 5.200 1.160 1.00 80.62 127 PRO A C 1
ATOM 987 O O . PRO A 1 127 ? -8.732 4.039 1.567 1.00 80.62 127 PRO A O 1
ATOM 990 N N . LEU A 1 128 ? -7.935 5.524 0.075 1.00 83.31 128 LEU A N 1
ATOM 991 C CA . LEU A 1 128 ? -7.203 4.541 -0.734 1.00 83.31 128 LEU A CA 1
ATOM 992 C C . LEU A 1 128 ? -6.045 3.916 0.051 1.00 83.31 128 LEU A C 1
ATOM 994 O O . LEU A 1 128 ? -5.890 2.695 0.067 1.00 83.31 128 LEU A O 1
ATOM 998 N N . LEU A 1 129 ? -5.276 4.732 0.776 1.00 86.81 129 LEU A N 1
ATOM 999 C CA . LEU A 1 129 ? -4.213 4.251 1.664 1.00 86.81 129 LEU A CA 1
ATOM 1000 C C . LEU A 1 129 ? -4.763 3.326 2.756 1.00 86.81 129 LEU A C 1
ATOM 1002 O O . LEU A 1 129 ? -4.132 2.330 3.106 1.00 86.81 129 LEU A O 1
ATOM 1006 N N . ARG A 1 130 ? -5.967 3.597 3.269 1.00 84.75 130 ARG A N 1
ATOM 1007 C CA . ARG A 1 130 ? -6.626 2.707 4.232 1.00 84.75 130 ARG A CA 1
ATOM 1008 C C . ARG A 1 130 ? -7.014 1.363 3.615 1.00 84.75 130 ARG A C 1
ATOM 1010 O O . ARG A 1 130 ? -6.792 0.328 4.246 1.00 84.75 130 ARG A O 1
ATOM 1017 N N . ALA A 1 131 ? -7.551 1.360 2.395 1.00 83.31 131 ALA A N 1
ATOM 1018 C CA . ALA A 1 131 ? -7.837 0.125 1.664 1.00 83.31 131 ALA A CA 1
ATOM 1019 C C . ALA A 1 131 ? -6.550 -0.684 1.412 1.00 83.31 131 ALA A C 1
ATOM 1021 O O . ALA A 1 131 ? -6.528 -1.899 1.613 1.00 83.31 131 ALA A O 1
ATOM 1022 N N . PHE A 1 132 ? -5.448 -0.005 1.084 1.00 85.31 132 PHE A N 1
ATOM 1023 C CA . PHE A 1 132 ? -4.133 -0.630 0.952 1.00 85.31 132 PHE A CA 1
ATOM 1024 C C . PHE A 1 132 ? -3.656 -1.268 2.266 1.00 85.31 132 PHE A C 1
ATOM 1026 O O . PHE A 1 132 ? -3.219 -2.418 2.272 1.00 85.31 132 PHE A O 1
ATOM 1033 N N . LEU A 1 133 ? -3.812 -0.588 3.407 1.00 82.62 133 LEU A N 1
ATOM 1034 C CA . LEU A 1 133 ? -3.502 -1.182 4.710 1.00 82.62 133 LEU A CA 1
ATOM 1035 C C . LEU A 1 133 ? -4.342 -2.434 4.993 1.00 82.62 133 LEU A C 1
ATOM 1037 O O . LEU A 1 133 ? -3.792 -3.440 5.444 1.00 82.62 133 LEU A O 1
ATOM 1041 N N . ALA A 1 134 ? -5.645 -2.414 4.697 1.00 80.62 134 ALA A N 1
ATOM 1042 C CA . ALA A 1 134 ? -6.494 -3.598 4.833 1.00 80.62 134 ALA A CA 1
ATOM 1043 C C . ALA A 1 134 ? -5.982 -4.764 3.966 1.00 80.62 134 ALA A C 1
ATOM 1045 O O . ALA A 1 134 ? -5.927 -5.901 4.436 1.00 80.62 134 ALA A O 1
ATOM 1046 N N . MET A 1 135 ? -5.515 -4.476 2.747 1.00 79.81 135 MET A N 1
ATOM 1047 C CA . MET A 1 135 ? -4.913 -5.471 1.857 1.00 79.81 135 MET A CA 1
ATOM 1048 C C . MET A 1 135 ? -3.632 -6.077 2.442 1.00 79.81 135 MET A C 1
ATOM 1050 O O . MET A 1 135 ? -3.465 -7.293 2.403 1.00 79.81 135 MET A O 1
ATOM 1054 N N . THR A 1 136 ? -2.740 -5.281 3.042 1.00 79.75 136 THR A N 1
ATOM 1055 C CA . THR A 1 136 ? -1.509 -5.831 3.650 1.00 79.75 136 THR A CA 1
ATOM 1056 C C . THR A 1 136 ? -1.802 -6.843 4.761 1.00 79.75 136 THR A C 1
ATOM 1058 O O . THR A 1 136 ? -1.078 -7.828 4.911 1.00 79.75 136 THR A O 1
ATOM 1061 N N . ILE A 1 137 ? -2.903 -6.656 5.496 1.00 77.25 137 ILE A N 1
ATOM 1062 C CA . ILE A 1 137 ? -3.381 -7.611 6.499 1.00 77.25 137 ILE A CA 1
ATOM 1063 C C . ILE A 1 137 ? -3.841 -8.921 5.827 1.00 77.25 137 ILE A C 1
ATOM 1065 O O . ILE A 1 137 ? -3.446 -9.995 6.280 1.00 77.25 137 ILE A O 1
ATOM 1069 N N . VAL A 1 138 ? -4.610 -8.845 4.731 1.00 76.44 138 VAL A N 1
ATOM 1070 C CA . VAL A 1 138 ? -5.050 -10.023 3.948 1.00 76.44 138 VAL A CA 1
ATOM 1071 C C . VAL A 1 138 ? -3.858 -10.793 3.403 1.00 76.44 138 VAL A C 1
ATOM 1073 O O . VAL A 1 138 ? -3.769 -12.006 3.583 1.00 76.44 138 VAL A O 1
ATOM 1076 N N . VAL A 1 139 ? -2.918 -10.086 2.773 1.00 78.31 139 VAL A N 1
ATOM 1077 C CA . VAL A 1 139 ? -1.683 -10.670 2.244 1.00 78.31 139 VAL A CA 1
ATOM 1078 C C . VAL A 1 139 ? -0.901 -11.340 3.370 1.00 78.31 139 VAL A C 1
ATOM 1080 O O . VAL A 1 139 ? -0.411 -12.447 3.188 1.00 78.31 139 VAL A O 1
ATOM 1083 N N . GLY A 1 140 ? -0.841 -10.734 4.558 1.00 77.38 140 GLY A N 1
ATOM 1084 C CA . GLY A 1 140 ? -0.214 -11.337 5.734 1.00 77.38 140 GLY A CA 1
ATOM 1085 C C . GLY A 1 140 ? -0.85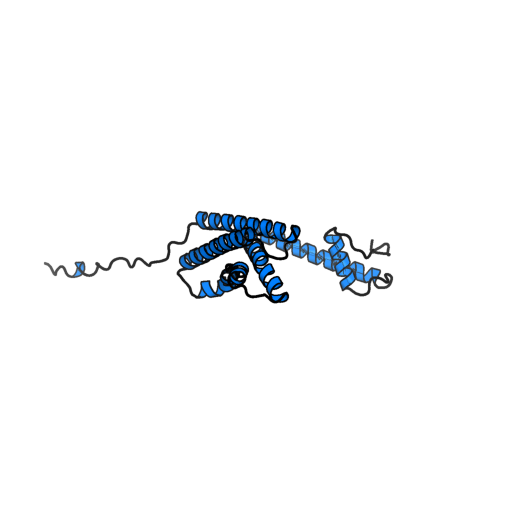3 -12.658 6.180 1.00 77.38 140 GLY A C 1
ATOM 1086 O O . GLY A 1 140 ? -0.132 -13.548 6.631 1.00 77.38 140 GLY A O 1
ATOM 1087 N N . TRP A 1 141 ? -2.174 -12.821 6.040 1.00 76.38 141 TRP A N 1
ATOM 1088 C CA . TRP A 1 141 ? -2.852 -14.095 6.326 1.00 76.38 141 TRP A CA 1
ATOM 1089 C C . TRP A 1 141 ? -2.692 -15.122 5.211 1.00 76.38 141 TRP A C 1
ATOM 1091 O O . TRP A 1 141 ? -2.497 -16.301 5.494 1.00 76.38 141 TRP A O 1
ATOM 1101 N N . LEU A 1 142 ? -2.781 -14.683 3.955 1.00 74.81 142 LEU A N 1
ATOM 1102 C CA . LEU A 1 142 ? -2.732 -15.561 2.790 1.00 74.81 142 LEU A CA 1
ATOM 1103 C C . LEU A 1 142 ? -1.305 -16.064 2.523 1.00 74.81 142 LEU A C 1
ATOM 1105 O O . LEU A 1 142 ? -1.087 -17.222 2.166 1.00 74.81 142 LEU A O 1
ATOM 1109 N N . VAL A 1 143 ? -0.311 -15.200 2.730 1.00 79.12 143 VAL A N 1
ATOM 1110 C CA . VAL A 1 143 ? 1.096 -15.456 2.421 1.00 79.12 143 VAL A CA 1
ATOM 1111 C C . VAL A 1 143 ? 1.823 -15.962 3.666 1.00 79.12 143 VAL A C 1
ATOM 1113 O O . VAL A 1 143 ? 2.587 -15.261 4.344 1.00 79.12 143 VAL A O 1
ATOM 1116 N N . GLY A 1 144 ? 1.627 -17.252 3.935 1.00 78.44 144 GLY A N 1
ATOM 1117 C CA . GLY A 1 144 ? 2.468 -17.997 4.870 1.00 78.44 144 GLY A CA 1
ATOM 1118 C C . GLY A 1 144 ? 3.946 -17.996 4.446 1.00 78.44 144 GLY A C 1
ATOM 1119 O O . GLY A 1 144 ? 4.294 -17.698 3.301 1.00 78.44 144 GLY A O 1
ATOM 1120 N N . ASN A 1 145 ? 4.846 -18.376 5.359 1.00 80.06 145 ASN A N 1
ATOM 1121 C CA . ASN A 1 145 ? 6.300 -18.311 5.128 1.00 80.06 145 ASN A CA 1
ATOM 1122 C C . ASN A 1 145 ? 6.761 -19.072 3.867 1.00 80.06 145 ASN A C 1
ATOM 1124 O O . ASN A 1 145 ? 7.677 -18.624 3.179 1.00 80.06 145 ASN A O 1
ATOM 1128 N N . ARG A 1 146 ? 6.106 -20.192 3.525 1.00 85.69 146 ARG A N 1
ATOM 1129 C CA . ARG A 1 146 ? 6.400 -20.960 2.303 1.00 85.69 146 ARG A CA 1
ATOM 1130 C C . ARG A 1 146 ? 6.041 -20.182 1.036 1.00 85.69 146 ARG A C 1
ATOM 1132 O O . ARG A 1 146 ? 6.881 -20.070 0.150 1.00 85.69 146 ARG A O 1
ATOM 1139 N N . VAL A 1 147 ? 4.831 -19.623 0.973 1.00 86.38 147 VAL A N 1
ATOM 1140 C CA . VAL A 1 147 ? 4.361 -18.823 -0.171 1.00 86.38 147 VAL A CA 1
ATOM 1141 C C . VAL A 1 147 ? 5.233 -17.586 -0.341 1.00 86.38 147 VAL A C 1
ATOM 1143 O O . VAL A 1 147 ? 5.624 -17.273 -1.455 1.00 86.38 147 VAL A O 1
ATOM 1146 N N . ARG A 1 148 ? 5.634 -16.936 0.759 1.00 84.94 148 ARG A N 1
ATOM 1147 C CA . ARG A 1 148 ? 6.539 -15.778 0.717 1.00 84.94 148 ARG A CA 1
ATOM 1148 C C . ARG A 1 148 ? 7.875 -16.108 0.068 1.00 84.94 148 ARG A C 1
ATOM 1150 O O . ARG A 1 148 ? 8.356 -15.341 -0.754 1.00 84.94 148 ARG A O 1
ATOM 1157 N N . ARG A 1 149 ? 8.461 -17.255 0.424 1.00 87.31 149 ARG A N 1
ATOM 1158 C CA . ARG A 1 149 ? 9.728 -17.718 -0.151 1.00 87.31 149 ARG A CA 1
ATOM 1159 C C . ARG A 1 149 ? 9.582 -18.074 -1.629 1.00 87.31 149 ARG A C 1
ATOM 1161 O O . ARG A 1 149 ? 10.463 -17.738 -2.406 1.00 87.31 149 ARG A O 1
ATOM 1168 N N . LEU A 1 150 ? 8.476 -18.717 -2.008 1.00 92.19 150 LEU A N 1
ATOM 1169 C CA . LEU A 1 150 ? 8.180 -19.034 -3.408 1.00 92.19 150 LEU A CA 1
ATOM 1170 C C . LEU A 1 150 ? 7.961 -17.770 -4.241 1.00 92.19 150 LEU A C 1
ATOM 1172 O O . LEU A 1 150 ? 8.527 -17.656 -5.316 1.00 92.19 150 LEU A O 1
ATOM 1176 N N . LEU A 1 151 ? 7.201 -16.807 -3.725 1.00 90.56 151 LEU A N 1
ATOM 1177 C CA . LEU A 1 151 ? 6.956 -15.526 -4.378 1.00 90.56 151 LEU A CA 1
ATOM 1178 C C . LEU A 1 151 ? 8.248 -14.710 -4.493 1.00 90.56 151 LEU A C 1
ATOM 1180 O O . LEU A 1 151 ? 8.508 -14.142 -5.544 1.00 90.56 151 LEU A O 1
ATOM 1184 N N . ALA A 1 152 ? 9.092 -14.699 -3.458 1.00 89.31 152 ALA A N 1
ATOM 1185 C CA . ALA A 1 152 ? 10.402 -14.056 -3.517 1.00 89.31 152 ALA A CA 1
ATOM 1186 C C . ALA A 1 152 ? 11.316 -14.713 -4.561 1.00 89.31 152 ALA A C 1
ATOM 1188 O O . ALA A 1 152 ? 11.935 -14.005 -5.349 1.00 89.31 152 ALA A O 1
ATOM 1189 N N . ALA A 1 153 ? 11.362 -16.049 -4.605 1.00 92.56 153 ALA A N 1
ATOM 1190 C CA . ALA A 1 153 ? 12.102 -16.779 -5.631 1.00 92.56 153 ALA A CA 1
ATOM 1191 C C . ALA A 1 153 ? 11.550 -16.481 -7.032 1.00 92.56 153 ALA A C 1
ATOM 1193 O O . ALA A 1 153 ? 12.320 -16.178 -7.930 1.00 92.56 153 ALA A O 1
ATOM 1194 N N . TYR A 1 154 ? 10.227 -16.474 -7.199 1.00 93.38 154 TYR A N 1
ATOM 1195 C CA . TYR A 1 154 ? 9.565 -16.137 -8.456 1.00 93.38 154 TYR A CA 1
ATOM 1196 C C . TYR A 1 154 ? 9.899 -14.717 -8.923 1.00 93.38 154 TYR A C 1
ATOM 1198 O O . TYR A 1 154 ? 10.356 -14.550 -10.047 1.00 93.38 154 TYR A O 1
ATOM 1206 N N . ILE A 1 155 ? 9.737 -13.704 -8.062 1.00 93.69 155 ILE A N 1
ATOM 1207 C CA . ILE A 1 155 ? 10.084 -12.313 -8.388 1.00 93.69 155 ILE A CA 1
ATOM 1208 C C . ILE A 1 155 ? 11.562 -12.211 -8.754 1.00 93.69 155 ILE A C 1
ATOM 1210 O O . ILE A 1 155 ? 11.892 -11.583 -9.753 1.00 93.69 155 ILE A O 1
ATOM 1214 N N . PHE A 1 156 ? 12.446 -12.842 -7.979 1.00 94.81 156 PHE A N 1
ATOM 1215 C CA . PHE A 1 156 ? 13.874 -12.855 -8.274 1.00 94.81 156 PHE A CA 1
ATOM 1216 C C . PHE A 1 156 ? 14.149 -13.436 -9.664 1.00 94.81 156 PHE A C 1
ATOM 1218 O O . PHE A 1 156 ? 14.816 -12.801 -10.476 1.00 94.81 156 PHE A O 1
ATOM 1225 N N . THR A 1 157 ? 13.581 -14.602 -9.968 1.00 92.69 157 THR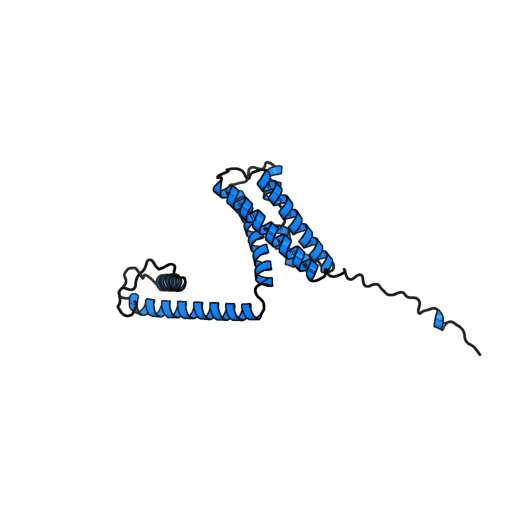 A N 1
ATOM 1226 C CA . THR A 1 157 ? 13.730 -15.261 -11.265 1.00 92.69 157 THR A CA 1
ATOM 1227 C C . THR A 1 157 ? 13.177 -14.397 -12.402 1.00 92.69 157 THR A C 1
ATOM 1229 O O . THR A 1 157 ? 13.877 -14.186 -13.388 1.00 92.69 157 THR A O 1
ATOM 1232 N N . VAL A 1 158 ? 11.977 -13.829 -12.252 1.00 94.06 158 VAL A N 1
ATOM 1233 C CA . VAL A 1 158 ? 11.359 -12.930 -13.243 1.00 94.06 158 VAL A CA 1
ATOM 1234 C C . VAL A 1 158 ? 12.224 -11.697 -13.493 1.00 94.06 158 VAL A C 1
ATOM 1236 O O . VAL A 1 158 ? 12.473 -11.357 -14.647 1.00 94.06 158 VAL A O 1
ATOM 1239 N N . VAL A 1 159 ? 12.726 -11.045 -12.442 1.00 94.19 159 VAL A N 1
ATOM 1240 C CA . VAL A 1 159 ? 13.580 -9.854 -12.564 1.00 94.19 159 VAL A CA 1
ATOM 1241 C C . VAL A 1 159 ? 14.891 -10.191 -13.272 1.00 94.19 159 VAL A C 1
ATOM 1243 O O . VAL A 1 159 ? 15.277 -9.476 -14.194 1.00 94.19 159 VAL A O 1
ATOM 1246 N N . VAL A 1 160 ? 15.551 -11.292 -12.897 1.00 94.69 160 VAL A N 1
ATOM 1247 C CA . VAL A 1 160 ? 16.809 -11.728 -13.523 1.00 94.69 160 VAL A CA 1
ATOM 1248 C C . VAL A 1 160 ? 16.605 -12.051 -15.003 1.00 94.69 160 VAL A C 1
ATOM 1250 O O . VAL A 1 160 ? 17.358 -11.551 -15.836 1.00 94.69 160 VAL A O 1
ATOM 1253 N N . PHE A 1 161 ? 15.572 -12.820 -15.358 1.00 92.12 161 PHE A N 1
ATOM 1254 C CA . PHE A 1 161 ? 15.286 -13.131 -16.762 1.00 92.12 161 PHE A CA 1
ATOM 1255 C C . PHE A 1 161 ? 14.900 -11.891 -17.568 1.00 92.12 161 PHE A C 1
ATOM 1257 O O . PHE A 1 161 ? 15.379 -11.733 -18.688 1.00 92.12 161 PHE A O 1
ATOM 1264 N N . THR A 1 162 ? 14.101 -10.985 -16.997 1.00 92.94 162 THR A N 1
ATOM 1265 C CA . THR A 1 162 ? 13.752 -9.713 -17.650 1.00 92.94 162 THR A CA 1
ATOM 1266 C C . THR A 1 162 ? 15.005 -8.884 -17.923 1.00 92.94 162 THR A C 1
ATOM 1268 O O . THR A 1 162 ? 15.162 -8.343 -19.013 1.00 92.94 162 THR A O 1
ATOM 1271 N N . TYR A 1 163 ? 15.924 -8.814 -16.960 1.00 93.06 163 TYR A N 1
ATOM 1272 C CA . TYR A 1 163 ? 17.167 -8.061 -17.096 1.00 93.06 163 TYR A CA 1
ATOM 1273 C C . TYR A 1 163 ? 18.110 -8.665 -18.146 1.00 93.06 163 TYR A C 1
ATOM 1275 O O . TYR A 1 163 ? 18.631 -7.936 -18.986 1.00 93.06 163 TYR A O 1
ATOM 1283 N N . ILE A 1 164 ? 18.292 -9.991 -18.148 1.00 92.69 164 ILE A N 1
ATOM 1284 C CA . ILE A 1 164 ? 19.106 -10.683 -19.161 1.00 92.69 164 ILE A CA 1
ATOM 1285 C C . ILE A 1 164 ? 18.483 -10.517 -20.554 1.00 92.69 164 ILE A C 1
ATOM 1287 O O . ILE A 1 164 ? 19.195 -10.212 -21.505 1.00 92.69 164 ILE A O 1
ATOM 1291 N N . SER A 1 165 ? 17.160 -10.657 -20.676 1.00 88.94 165 SER A N 1
ATOM 1292 C CA . SER A 1 165 ? 16.440 -10.444 -21.936 1.00 88.94 165 SER A CA 1
ATOM 1293 C C . SER A 1 165 ? 16.599 -9.008 -22.444 1.00 88.94 165 SER A C 1
ATOM 1295 O O . SER A 1 165 ? 16.892 -8.812 -23.620 1.00 88.94 165 SER A O 1
ATOM 1297 N N . ALA A 1 166 ? 16.510 -8.012 -21.556 1.00 90.06 166 ALA A N 1
ATOM 1298 C CA . ALA A 1 166 ? 16.774 -6.617 -21.892 1.00 90.06 166 ALA A CA 1
ATOM 1299 C C . ALA A 1 166 ? 18.224 -6.385 -22.347 1.00 90.06 166 ALA A C 1
ATOM 1301 O O . ALA A 1 166 ? 18.442 -5.626 -23.284 1.00 90.06 166 ALA A O 1
ATOM 1302 N N . LEU A 1 167 ? 19.212 -7.030 -21.715 1.00 89.56 167 LEU A N 1
ATOM 1303 C CA . LEU A 1 167 ? 20.621 -6.930 -22.115 1.00 89.56 167 LEU A CA 1
ATOM 1304 C C . LEU A 1 167 ? 20.870 -7.520 -23.501 1.00 89.56 167 LEU A C 1
ATOM 1306 O O . LEU A 1 167 ? 21.503 -6.865 -24.322 1.00 89.56 167 LEU A O 1
ATOM 1310 N N . ILE A 1 168 ? 20.345 -8.718 -23.767 1.00 87.50 168 ILE A N 1
ATOM 1311 C CA . ILE A 1 168 ? 20.465 -9.365 -25.079 1.00 87.50 168 ILE A CA 1
ATOM 1312 C C . ILE A 1 168 ? 19.788 -8.492 -26.140 1.00 87.50 168 ILE A C 1
ATOM 1314 O O . ILE A 1 168 ? 20.406 -8.149 -27.140 1.00 87.50 168 ILE A O 1
ATOM 1318 N N . PHE A 1 169 ? 18.548 -8.060 -25.902 1.00 84.88 169 PHE A N 1
ATOM 1319 C CA . PHE A 1 169 ? 17.827 -7.195 -26.835 1.00 84.88 169 PHE A CA 1
ATOM 1320 C C . PHE A 1 169 ? 18.568 -5.876 -27.092 1.00 84.88 169 PHE A C 1
ATOM 1322 O O . PHE A 1 169 ? 18.679 -5.447 -28.235 1.00 84.88 169 PHE A O 1
ATOM 1329 N N . TYR A 1 170 ? 19.129 -5.257 -26.051 1.00 86.31 170 TYR A N 1
ATOM 1330 C CA . TYR A 1 170 ? 19.916 -4.035 -26.184 1.00 86.31 170 TYR A CA 1
ATOM 1331 C C . TYR A 1 170 ? 21.172 -4.235 -27.042 1.00 86.31 170 TYR A C 1
ATOM 1333 O O . TYR A 1 170 ? 21.408 -3.439 -27.942 1.00 86.31 170 TYR A O 1
ATOM 1341 N N . ASP A 1 171 ? 21.952 -5.290 -26.799 1.00 85.25 171 ASP A N 1
ATOM 1342 C CA . ASP A 1 171 ? 23.197 -5.560 -27.532 1.00 85.25 171 ASP A CA 1
ATOM 1343 C C . ASP A 1 171 ? 22.955 -5.767 -29.038 1.00 85.25 171 ASP A C 1
ATOM 1345 O O . ASP A 1 171 ? 23.647 -5.187 -29.875 1.00 85.25 171 ASP A O 1
ATOM 1349 N N . TYR A 1 172 ? 21.909 -6.521 -29.391 1.00 80.25 172 TYR A N 1
ATOM 1350 C CA . TYR A 1 172 ? 21.594 -6.831 -30.789 1.00 80.25 172 TYR A CA 1
ATOM 1351 C C . TYR A 1 172 ? 20.863 -5.707 -31.533 1.00 80.25 172 TYR A C 1
ATOM 1353 O O . TYR A 1 172 ? 21.054 -5.551 -32.740 1.00 80.25 172 TYR A O 1
ATOM 1361 N N . GLU A 1 173 ? 20.013 -4.931 -30.855 1.00 79.81 173 GLU A N 1
ATOM 1362 C CA . GLU A 1 173 ? 19.127 -3.963 -31.516 1.00 79.81 173 GLU A CA 1
ATOM 1363 C C . GLU A 1 173 ? 19.630 -2.516 -31.439 1.00 79.81 173 GLU A C 1
ATOM 1365 O O . GLU A 1 173 ? 19.210 -1.699 -32.256 1.00 79.81 173 GLU A O 1
ATOM 1370 N N . LEU A 1 174 ? 20.560 -2.177 -30.535 1.00 77.12 174 LEU A N 1
ATOM 1371 C CA . LEU A 1 174 ? 21.130 -0.824 -30.435 1.00 77.12 174 LEU A CA 1
ATOM 1372 C C . LEU A 1 174 ? 21.712 -0.286 -31.755 1.00 77.12 174 LEU A C 1
ATOM 1374 O O . LEU A 1 174 ? 21.450 0.876 -32.068 1.00 77.12 174 LEU A O 1
ATOM 1378 N N . PRO A 1 175 ? 22.479 -1.061 -32.550 1.00 72.75 175 PRO A N 1
ATOM 1379 C CA . PRO A 1 175 ? 23.075 -0.523 -33.773 1.00 72.75 175 PRO A CA 1
ATOM 1380 C C . PRO A 1 175 ? 22.089 -0.404 -34.946 1.00 72.75 175 PRO A C 1
ATOM 1382 O O . PRO A 1 175 ? 22.420 0.236 -35.942 1.00 72.75 175 PRO A O 1
ATOM 1385 N N . VAL A 1 176 ? 20.907 -1.025 -34.868 1.00 73.56 176 VAL A N 1
ATOM 1386 C CA . VAL A 1 176 ? 19.999 -1.200 -36.019 1.00 73.56 176 VAL A CA 1
ATOM 1387 C C . VAL A 1 176 ? 18.603 -0.622 -35.810 1.00 73.56 176 VAL A C 1
ATOM 1389 O O . VAL A 1 176 ? 17.922 -0.325 -36.791 1.00 73.56 176 VAL A O 1
ATOM 1392 N N . ASN A 1 177 ? 18.160 -0.453 -34.565 1.00 73.75 177 ASN A N 1
ATOM 1393 C CA . ASN A 1 177 ? 16.802 -0.042 -34.248 1.00 73.75 177 ASN A CA 1
ATOM 1394 C C . ASN A 1 177 ? 16.753 1.450 -33.874 1.00 73.75 177 ASN A C 1
ATOM 1396 O O . ASN A 1 177 ? 17.144 1.823 -32.766 1.00 73.75 177 ASN A O 1
ATOM 1400 N N . PRO A 1 178 ? 16.222 2.324 -34.750 1.00 73.12 178 PRO A N 1
ATOM 1401 C CA . PRO A 1 178 ? 16.184 3.763 -34.499 1.00 73.12 178 PRO A CA 1
ATOM 1402 C C . PRO A 1 178 ? 15.257 4.163 -33.340 1.00 73.12 178 PRO A C 1
ATOM 1404 O O . PRO A 1 178 ? 15.335 5.299 -32.887 1.00 73.12 178 PRO A O 1
ATOM 1407 N N . HIS A 1 179 ? 14.406 3.256 -32.840 1.00 69.69 179 HIS A N 1
ATOM 1408 C CA . HIS A 1 179 ? 13.533 3.485 -31.680 1.00 69.69 179 HIS A CA 1
ATOM 1409 C C . HIS A 1 179 ? 14.185 3.092 -30.338 1.00 69.69 179 HIS A C 1
ATOM 1411 O O . HIS A 1 179 ? 13.624 3.333 -29.260 1.00 69.69 179 HIS A O 1
ATOM 1417 N N . LEU A 1 180 ? 15.380 2.492 -30.373 1.00 76.00 180 LEU A N 1
ATOM 1418 C CA . LEU A 1 180 ? 16.111 2.029 -29.199 1.00 76.00 180 LEU A CA 1
ATOM 1419 C C . LEU A 1 180 ? 17.226 3.016 -28.822 1.00 76.00 180 LEU A C 1
ATOM 1421 O O . LEU A 1 180 ? 18.395 2.825 -29.127 1.00 76.00 180 LEU A O 1
ATOM 1425 N N . HIS A 1 181 ? 16.859 4.091 -28.124 1.00 76.56 181 HIS A N 1
ATOM 1426 C CA . HIS A 1 181 ? 17.792 5.171 -27.772 1.00 76.56 181 HIS A CA 1
ATOM 1427 C C . HIS A 1 181 ? 18.655 4.887 -26.527 1.00 76.56 181 HIS A C 1
ATOM 1429 O O . HIS A 1 181 ? 19.550 5.667 -26.208 1.00 76.56 181 HIS A O 1
ATOM 1435 N N . GLY A 1 182 ? 18.385 3.800 -25.793 1.00 82.12 182 GLY A N 1
ATOM 1436 C CA . GLY A 1 182 ? 19.115 3.453 -24.573 1.00 82.12 182 GLY A CA 1
ATOM 1437 C C . GLY A 1 182 ? 18.587 2.201 -23.869 1.00 82.12 182 GLY A C 1
ATOM 1438 O O . GLY A 1 182 ? 17.517 1.685 -24.196 1.00 82.12 182 GLY A O 1
ATOM 1439 N N . PHE A 1 183 ? 19.327 1.729 -22.860 1.00 85.44 183 PHE A N 1
ATOM 1440 C CA . PHE A 1 183 ? 19.013 0.489 -22.134 1.00 85.44 183 PHE A CA 1
ATOM 1441 C C . PHE A 1 183 ? 17.641 0.519 -21.438 1.00 85.44 183 PHE A C 1
ATOM 1443 O O . PHE A 1 183 ? 16.978 -0.508 -21.328 1.00 85.44 183 PHE A O 1
ATOM 1450 N N . GLY A 1 184 ? 17.158 1.700 -21.037 1.00 85.00 184 GLY A N 1
ATOM 1451 C CA . GLY A 1 184 ? 15.813 1.862 -20.475 1.00 85.00 184 GLY A CA 1
ATOM 1452 C C . GLY A 1 184 ? 14.694 1.417 -21.426 1.00 85.00 184 GLY A C 1
ATOM 1453 O O . GLY A 1 184 ? 13.729 0.802 -20.978 1.00 85.00 184 GLY A O 1
ATOM 1454 N N . ASN A 1 185 ? 14.850 1.635 -22.738 1.00 85.25 185 ASN A N 1
ATOM 1455 C CA . ASN A 1 185 ? 13.873 1.199 -23.742 1.00 85.25 185 ASN A CA 1
ATOM 1456 C C . ASN A 1 185 ? 13.880 -0.327 -23.897 1.00 85.25 185 ASN A C 1
ATOM 1458 O O . ASN A 1 185 ? 12.821 -0.933 -24.043 1.00 85.25 185 ASN A O 1
ATOM 1462 N N . ALA A 1 186 ? 15.058 -0.948 -23.805 1.00 86.19 186 ALA A N 1
ATOM 1463 C CA . ALA A 1 186 ? 15.203 -2.401 -23.813 1.00 86.19 186 ALA A CA 1
ATOM 1464 C C . ALA A 1 186 ? 14.604 -3.048 -22.554 1.00 86.19 186 ALA A C 1
ATOM 1466 O O . ALA A 1 186 ? 13.932 -4.075 -22.639 1.00 86.19 186 ALA A O 1
ATOM 1467 N N . LEU A 1 187 ? 14.785 -2.420 -21.387 1.00 88.75 187 LEU A N 1
ATOM 1468 C CA . LEU A 1 187 ? 14.182 -2.880 -20.136 1.00 88.75 187 LEU A CA 1
ATOM 1469 C C . LEU A 1 187 ? 12.656 -2.744 -20.158 1.00 88.75 187 LEU A C 1
ATOM 1471 O O . LEU A 1 187 ? 11.954 -3.665 -19.746 1.00 88.75 187 LEU A O 1
ATOM 1475 N N . TRP A 1 188 ? 12.142 -1.626 -20.678 1.00 87.25 188 TRP A N 1
ATOM 1476 C CA . TRP A 1 188 ? 10.710 -1.423 -20.894 1.00 87.25 188 TRP A CA 1
ATOM 1477 C C . TRP A 1 188 ? 10.131 -2.480 -21.839 1.00 87.25 188 TRP A C 1
ATOM 1479 O O . TRP A 1 188 ? 9.115 -3.097 -21.527 1.00 87.25 188 TRP A O 1
ATOM 1489 N N . TRP A 1 189 ? 10.809 -2.746 -22.957 1.00 89.25 189 TRP A N 1
ATOM 1490 C CA . TRP A 1 189 ? 10.435 -3.796 -23.902 1.00 89.25 189 TRP A CA 1
ATOM 1491 C C . TRP A 1 189 ? 10.355 -5.176 -23.238 1.00 89.25 189 TRP A C 1
ATOM 1493 O O . TRP A 1 189 ? 9.317 -5.837 -23.305 1.00 89.25 189 TRP A O 1
ATOM 1503 N N . ALA A 1 190 ? 11.418 -5.582 -22.538 1.00 88.81 190 ALA A N 1
ATOM 1504 C CA . ALA A 1 190 ? 11.483 -6.883 -21.881 1.00 88.81 190 ALA A CA 1
ATOM 1505 C C . ALA A 1 190 ? 10.388 -7.021 -20.814 1.00 88.81 190 ALA A C 1
ATOM 1507 O O . ALA A 1 190 ? 9.712 -8.046 -20.744 1.00 88.81 190 ALA A O 1
ATOM 1508 N N . TRP A 1 191 ? 10.154 -5.968 -20.025 1.00 88.31 191 TRP A N 1
ATOM 1509 C CA . TRP A 1 191 ? 9.100 -5.945 -19.012 1.00 88.31 191 TRP A CA 1
ATOM 1510 C C . TRP A 1 191 ? 7.698 -6.111 -19.618 1.00 88.31 191 TRP A C 1
ATOM 1512 O O . TRP A 1 191 ? 6.893 -6.899 -19.117 1.00 88.31 191 TRP A O 1
ATOM 1522 N N . MET A 1 192 ? 7.402 -5.417 -20.718 1.00 88.00 192 MET A N 1
ATOM 1523 C CA . MET A 1 192 ? 6.107 -5.496 -21.408 1.00 88.00 192 MET A CA 1
ATOM 1524 C C . MET A 1 192 ? 5.851 -6.880 -22.020 1.00 88.00 192 MET A C 1
ATOM 1526 O O . MET A 1 192 ? 4.713 -7.352 -22.011 1.00 88.00 192 MET A O 1
ATOM 1530 N N . ASN A 1 193 ? 6.895 -7.558 -22.507 1.00 88.00 193 ASN A N 1
ATOM 1531 C CA . ASN A 1 193 ? 6.778 -8.919 -23.039 1.00 88.00 193 ASN A CA 1
ATOM 1532 C C . ASN A 1 193 ? 6.638 -9.967 -21.931 1.00 88.00 193 ASN A C 1
ATOM 1534 O O . ASN A 1 193 ? 5.780 -10.841 -22.025 1.00 88.00 193 ASN A O 1
ATOM 1538 N N . VAL A 1 194 ? 7.402 -9.846 -20.842 1.00 87.62 194 VAL A N 1
ATOM 1539 C CA . VAL A 1 194 ? 7.289 -10.741 -19.677 1.00 87.62 194 VAL A CA 1
ATOM 1540 C C . VAL A 1 194 ? 5.919 -10.620 -19.001 1.00 87.62 194 VAL A C 1
ATOM 1542 O O . VAL A 1 194 ? 5.364 -11.619 -18.549 1.00 87.62 194 VAL A O 1
ATOM 1545 N N . THR A 1 195 ? 5.338 -9.417 -18.964 1.00 88.69 195 THR A N 1
ATOM 1546 C CA . THR A 1 195 ? 3.977 -9.181 -18.445 1.00 88.69 195 THR A CA 1
ATOM 1547 C C . THR A 1 195 ? 2.874 -9.448 -19.469 1.00 88.69 195 THR A C 1
ATOM 1549 O O . THR A 1 195 ? 1.698 -9.301 -19.143 1.00 88.69 195 THR A O 1
ATOM 1552 N N . THR A 1 196 ? 3.220 -9.872 -20.690 1.00 87.31 196 THR A N 1
ATOM 1553 C CA . THR A 1 196 ? 2.293 -10.160 -21.802 1.00 87.31 196 THR A CA 1
ATOM 1554 C C . THR A 1 196 ? 1.409 -8.983 -22.236 1.00 87.31 196 THR A C 1
ATOM 1556 O O . THR A 1 196 ? 0.438 -9.176 -22.960 1.00 87.31 196 THR A O 1
ATOM 1559 N N . VAL A 1 197 ? 1.750 -7.753 -21.834 1.00 88.12 197 VAL A N 1
ATOM 1560 C CA . VAL A 1 197 ? 1.061 -6.529 -22.280 1.00 88.12 197 VAL A CA 1
ATOM 1561 C C . VAL A 1 197 ? 1.406 -6.220 -23.742 1.00 88.12 197 VAL A C 1
ATOM 1563 O O . VAL A 1 197 ? 0.566 -5.710 -24.477 1.00 88.12 197 VAL A O 1
ATOM 1566 N N . GLY A 1 198 ? 2.624 -6.577 -24.168 1.00 74.56 198 GLY A N 1
ATOM 1567 C CA . GLY A 1 198 ? 3.143 -6.340 -25.515 1.00 74.56 198 GLY A CA 1
ATOM 1568 C C . GLY A 1 198 ? 3.775 -4.954 -25.655 1.00 74.56 198 GLY A C 1
ATOM 1569 O O . GLY A 1 198 ? 3.171 -3.933 -25.332 1.00 74.56 198 GLY A O 1
ATOM 1570 N N . ALA A 1 199 ? 5.029 -4.907 -26.104 1.00 72.81 199 ALA A N 1
ATOM 1571 C CA . ALA A 1 199 ? 5.763 -3.656 -26.269 1.00 72.81 199 ALA A CA 1
ATOM 1572 C C . ALA A 1 199 ? 5.397 -2.935 -27.579 1.00 72.81 199 ALA A C 1
ATOM 1574 O O . ALA A 1 199 ? 5.097 -3.569 -28.584 1.00 72.81 199 ALA A O 1
ATOM 1575 N N . ALA A 1 200 ? 5.499 -1.601 -27.589 1.00 70.12 200 ALA A N 1
ATOM 1576 C CA . ALA A 1 200 ? 5.371 -0.800 -28.815 1.00 70.12 200 ALA A CA 1
ATOM 1577 C C . ALA A 1 200 ? 6.648 -0.806 -29.683 1.00 70.12 200 ALA A C 1
ATOM 1579 O O . ALA A 1 200 ? 6.617 -0.380 -30.834 1.00 70.12 200 ALA A O 1
ATOM 1580 N N . ILE A 1 201 ? 7.772 -1.266 -29.124 1.00 70.25 201 ILE A N 1
ATOM 1581 C CA . ILE A 1 201 ? 9.047 -1.438 -29.828 1.00 70.25 201 ILE A CA 1
ATOM 1582 C C . ILE A 1 201 ? 9.145 -2.912 -30.214 1.00 70.25 201 ILE A C 1
ATOM 1584 O O . ILE A 1 201 ? 8.921 -3.778 -29.374 1.00 70.25 201 ILE A O 1
ATOM 1588 N N . PHE A 1 202 ? 9.479 -3.206 -31.466 1.00 71.69 202 PHE A N 1
ATOM 1589 C CA . PHE A 1 202 ? 9.601 -4.580 -31.947 1.00 71.69 202 PHE A CA 1
ATOM 1590 C C . PHE A 1 202 ? 11.044 -4.871 -32.372 1.00 71.69 202 PHE A C 1
ATOM 1592 O O . PHE A 1 202 ? 11.689 -3.976 -32.925 1.00 71.69 202 PHE A O 1
ATOM 1599 N N . PRO A 1 203 ? 11.548 -6.095 -32.128 1.00 60.66 203 PRO A N 1
ATOM 1600 C CA . PRO A 1 203 ? 12.825 -6.532 -32.674 1.00 60.66 203 PRO A CA 1
ATOM 1601 C C . PRO A 1 203 ? 12.778 -6.520 -34.200 1.00 60.66 203 PRO A C 1
ATOM 1603 O O . PRO A 1 203 ? 11.881 -7.112 -34.817 1.00 60.66 203 PRO A O 1
ATOM 1606 N N . VAL A 1 204 ? 13.750 -5.852 -34.816 1.00 71.06 204 VAL A N 1
ATOM 1607 C CA . VAL A 1 204 ? 13.900 -5.836 -36.275 1.00 71.06 204 VAL A CA 1
ATOM 1608 C C . VAL A 1 204 ? 14.844 -6.937 -36.763 1.00 71.06 204 VAL A C 1
ATOM 1610 O O . VAL A 1 204 ? 14.709 -7.389 -37.903 1.00 71.06 204 VAL A O 1
ATOM 1613 N N . THR A 1 205 ? 15.739 -7.442 -35.908 1.00 68.88 205 THR A N 1
ATOM 1614 C CA . THR A 1 205 ? 16.666 -8.538 -36.225 1.00 68.88 205 THR A CA 1
ATOM 1615 C C . THR A 1 205 ? 16.036 -9.921 -36.046 1.00 68.88 205 THR A C 1
ATOM 1617 O O . THR A 1 205 ? 15.091 -10.111 -35.285 1.00 68.88 205 THR A O 1
ATOM 1620 N N . ALA A 1 206 ? 16.574 -10.926 -36.748 1.00 62.59 206 ALA A N 1
ATOM 1621 C CA . ALA A 1 206 ? 16.145 -12.321 -36.598 1.00 62.59 206 ALA A CA 1
ATOM 1622 C C . ALA A 1 206 ? 16.556 -12.948 -35.253 1.00 62.59 206 ALA A C 1
ATOM 1624 O O . ALA A 1 206 ? 15.968 -13.946 -34.862 1.00 62.59 206 ALA A O 1
ATOM 1625 N N . ILE A 1 207 ? 17.561 -12.379 -34.575 1.00 66.19 207 ILE A N 1
ATOM 1626 C CA . ILE A 1 207 ? 18.063 -12.853 -33.274 1.00 66.19 207 ILE A CA 1
ATOM 1627 C C . ILE A 1 207 ? 17.300 -12.195 -32.114 1.00 66.19 207 ILE A C 1
ATOM 1629 O O . ILE A 1 207 ? 17.130 -12.812 -31.069 1.00 66.19 207 ILE A O 1
ATOM 1633 N N . GLY A 1 208 ? 16.832 -10.953 -32.288 1.00 59.56 208 GLY A N 1
ATOM 1634 C CA . GLY A 1 208 ? 16.019 -10.255 -31.290 1.00 59.56 208 GLY A CA 1
ATOM 1635 C C . GLY A 1 208 ? 14.548 -10.689 -31.245 1.00 59.56 208 GLY A C 1
ATOM 1636 O O . GLY A 1 208 ? 13.878 -10.397 -30.255 1.00 59.56 208 GLY A O 1
ATOM 1637 N N . LYS A 1 209 ? 14.045 -11.332 -32.309 1.00 60.75 209 LYS A N 1
ATOM 1638 C CA . LYS A 1 209 ? 12.697 -11.926 -32.388 1.00 60.75 209 LYS A CA 1
ATOM 1639 C C . LYS A 1 209 ? 12.619 -13.226 -31.601 1.00 60.75 209 LYS A C 1
ATOM 1641 O O . LYS A 1 209 ? 11.602 -13.390 -30.894 1.00 60.75 209 LYS A O 1
#

pLDDT: mean 77.69, std 13.32, range [40.09, 94.81]

Sequence (209 aa):
MSADSVSRFVAGSSASASGYPLRPGPRFLQILGVIKVLAGLLLLVAISWEVIAGGEHFSRPYLAVQFVVCLLFLCDFFVRWGADGWSLRFFWRNLFYLLLSVPYLNIVSWSGVTLSRGAAMLLGLVPLLRAFLAMTIVVGWLVGNRVRRLLAAYIFTVVVFTYISALIFYDYELPVNPHLHGFGNALWWAWMNVTTVGAAIFPVTAIGK

Radius of gyration: 28.66 Å; chains: 1; bounding box: 47×52×110 Å

Foldseek 3Di:
DDPDDVVPPPVPDDDPPPPQPDQPDPVVVVVLLVVLLVLLVVLVVQLVCVVVVPDPARDPVSLVSLLVSLVSLQVVLVSVCVNVVVDVVSCVVCVVSNVLSDSPSNVCVVVVDDDDPVVVVVSSCSSVVSSVVSVVSVCVVVCDPVNVVVVVVVVVVLVVVLLVLLVQLCVVCVVPPPVPPDSVLSSVQSVCVSVVVHDPGDDPDPSND